Protein AF-A0A381LHY0-F1 (afdb_monomer)

Secondary structure (DSSP, 8-state):
--GGGSHHHHHHHHHHHHHHHT--GGGGHHHHHHHHHTT--HHHHHHHHHHHHHHHTSB-HHHHHHHHHHHHHHH-GGGHHHHHHHHHTTSS-BTTSGGGPBPPPTT-S-----B--HHHHHHHTT-B-S---SSS-SSGGGGGTTBPPHHHHHHHHHH-HHHHHHHHHHT-TT--------SS-TTTTT-HHHHHTSSS------PPPPHHHHHHHHHH-SS----------TT---HHHHHHHHHHHHHHHHHHT---

Structure (mmCIF, N/CA/C/O backbone):
data_AF-A0A381LHY0-F1
#
_entry.id   AF-A0A381LHY0-F1
#
loop_
_atom_site.group_PDB
_atom_site.id
_atom_site.type_symbol
_atom_site.label_atom_id
_atom_site.label_alt_id
_atom_site.label_comp_id
_atom_site.label_asym_id
_atom_site.label_entity_id
_atom_site.label_seq_id
_atom_site.pdbx_PDB_ins_code
_atom_site.Cartn_x
_atom_site.Cartn_y
_atom_site.Cartn_z
_atom_site.occupancy
_atom_site.B_iso_or_equiv
_atom_site.auth_seq_id
_atom_site.auth_comp_id
_atom_site.auth_asym_id
_atom_site.auth_atom_id
_atom_site.pdbx_PDB_model_num
ATOM 1 N N . MET A 1 1 ? -21.186 -8.188 -10.172 1.00 54.69 1 MET A N 1
ATOM 2 C CA . MET A 1 1 ? -21.471 -6.741 -10.307 1.00 54.69 1 MET A CA 1
ATOM 3 C C . MET A 1 1 ? -22.381 -6.160 -9.217 1.00 54.69 1 MET A C 1
ATOM 5 O O . MET A 1 1 ? -22.404 -4.950 -9.098 1.00 54.69 1 MET A O 1
ATOM 9 N N . LYS A 1 2 ? -23.073 -6.950 -8.371 1.00 78.06 2 LYS A N 1
ATOM 10 C CA . LYS A 1 2 ? -23.900 -6.388 -7.277 1.00 78.06 2 LYS A CA 1
ATOM 11 C C . LYS A 1 2 ? -23.090 -5.786 -6.114 1.00 78.06 2 LYS A C 1
ATOM 13 O O . LYS A 1 2 ? -23.544 -4.839 -5.495 1.00 78.06 2 LYS A O 1
ATOM 18 N N . HIS A 1 3 ? -21.892 -6.308 -5.836 1.00 81.75 3 HIS A N 1
ATOM 19 C CA . HIS A 1 3 ? -21.060 -5.842 -4.715 1.00 81.75 3 HIS A CA 1
ATOM 20 C C . HIS A 1 3 ? -20.452 -4.451 -4.922 1.00 81.75 3 HIS A C 1
ATOM 22 O O . HIS A 1 3 ? -20.324 -3.713 -3.962 1.00 81.75 3 HIS A O 1
ATOM 28 N N . THR A 1 4 ? -20.104 -4.075 -6.155 1.00 87.38 4 THR A N 1
ATOM 29 C CA . THR A 1 4 ? -19.470 -2.776 -6.455 1.00 87.38 4 THR A CA 1
ATOM 30 C C . THR A 1 4 ? -20.462 -1.611 -6.501 1.00 87.38 4 THR A C 1
ATOM 32 O O . THR A 1 4 ? -20.065 -0.484 -6.757 1.00 87.38 4 THR A O 1
ATOM 35 N N . GLN A 1 5 ? -21.752 -1.890 -6.301 1.00 88.12 5 GLN A N 1
ATOM 36 C CA . GLN A 1 5 ? -22.836 -0.904 -6.278 1.00 88.12 5 GLN A CA 1
ATOM 37 C C . GLN A 1 5 ? -23.386 -0.682 -4.862 1.00 88.12 5 GLN A C 1
ATOM 39 O O . GLN A 1 5 ? -24.326 0.089 -4.691 1.00 88.12 5 GLN A O 1
ATOM 44 N N . THR A 1 6 ? -22.867 -1.389 -3.852 1.00 91.25 6 THR A N 1
ATOM 45 C CA . THR A 1 6 ? -23.335 -1.210 -2.477 1.00 91.25 6 THR A CA 1
ATOM 46 C C . THR A 1 6 ? -22.751 0.066 -1.884 1.00 91.25 6 THR A C 1
ATOM 48 O O . THR A 1 6 ? -21.595 0.402 -2.130 1.00 91.25 6 THR A O 1
ATOM 51 N N . GLU A 1 7 ? -23.528 0.744 -1.039 1.00 89.19 7 GLU A N 1
ATOM 52 C CA . GLU A 1 7 ? -23.062 1.938 -0.322 1.00 89.19 7 GLU A CA 1
ATOM 53 C C . GLU A 1 7 ? -21.821 1.647 0.531 1.00 89.19 7 GLU A C 1
ATOM 55 O O . GLU A 1 7 ? -20.914 2.468 0.615 1.00 89.19 7 GLU A O 1
ATOM 60 N N . GLU A 1 8 ? -21.752 0.454 1.131 1.00 89.31 8 GLU A N 1
ATOM 61 C CA . GLU A 1 8 ? -20.589 0.004 1.899 1.00 89.31 8 GLU A CA 1
ATOM 62 C C . GLU A 1 8 ? -19.324 -0.050 1.031 1.00 89.31 8 GLU A C 1
ATOM 64 O O . GLU A 1 8 ? -18.275 0.447 1.437 1.00 89.31 8 GLU A O 1
ATOM 69 N N . PHE A 1 9 ? -19.419 -0.611 -0.180 1.00 92.75 9 PHE A N 1
ATOM 70 C CA . PHE A 1 9 ? -18.289 -0.671 -1.101 1.00 92.75 9 PHE A CA 1
ATOM 71 C C . PHE A 1 9 ? -17.851 0.728 -1.534 1.00 92.75 9 PHE A C 1
ATOM 73 O O . PHE A 1 9 ? -16.655 1.013 -1.518 1.00 92.75 9 PHE A O 1
ATOM 80 N N . THR A 1 10 ? -18.801 1.604 -1.870 1.00 92.94 10 THR A N 1
ATOM 81 C CA . THR A 1 10 ? -18.511 2.988 -2.261 1.00 92.94 10 THR A CA 1
ATOM 82 C C . THR A 1 10 ? -17.802 3.747 -1.141 1.00 92.94 10 THR A C 1
ATOM 84 O O . THR A 1 10 ? -16.774 4.362 -1.404 1.00 92.94 10 THR A O 1
ATOM 87 N N . LYS A 1 11 ? -18.264 3.627 0.112 1.00 93.12 11 LYS A N 1
ATOM 88 C CA . LYS A 1 11 ? -17.605 4.253 1.273 1.00 93.12 11 LYS A CA 1
ATOM 89 C C . LYS A 1 11 ? -16.196 3.717 1.508 1.00 93.12 11 LYS A C 1
ATOM 91 O O . LYS A 1 11 ? -15.270 4.486 1.743 1.00 93.12 11 LYS A O 1
ATOM 96 N N . ILE A 1 12 ? -16.005 2.398 1.429 1.00 94.38 12 ILE A N 1
ATOM 97 C CA . ILE A 1 12 ? -14.673 1.789 1.577 1.00 94.38 12 ILE A CA 1
ATOM 98 C C . ILE A 1 12 ? -13.727 2.296 0.481 1.00 94.38 12 ILE A C 1
ATOM 100 O O . ILE A 1 12 ? -12.569 2.602 0.770 1.00 94.38 12 ILE A O 1
ATOM 104 N N . LEU A 1 13 ? -14.203 2.373 -0.763 1.00 94.25 13 LEU A N 1
ATOM 105 C CA . LEU A 1 13 ? -13.410 2.836 -1.898 1.00 94.25 13 LEU A CA 1
ATOM 106 C C . LEU A 1 13 ? -13.037 4.317 -1.764 1.00 94.25 13 LEU A C 1
ATOM 108 O O . LEU A 1 13 ? -11.878 4.662 -1.976 1.00 94.25 13 LEU A O 1
ATOM 112 N N . GLU A 1 14 ? -13.982 5.161 -1.355 1.00 93.81 14 GLU A N 1
ATOM 113 C CA . GLU A 1 14 ? -13.762 6.588 -1.105 1.00 93.81 14 GLU A CA 1
ATOM 114 C C . GLU A 1 14 ? -12.651 6.808 -0.067 1.00 93.81 14 GLU A C 1
ATOM 116 O O . GLU A 1 14 ? -11.686 7.527 -0.330 1.00 93.81 14 GLU A O 1
ATOM 121 N N . ILE A 1 15 ? -12.709 6.102 1.071 1.00 94.44 15 ILE A N 1
ATOM 122 C CA . ILE A 1 15 ? -11.663 6.176 2.104 1.00 94.44 15 ILE A CA 1
ATOM 123 C C . ILE A 1 15 ? -10.305 5.741 1.533 1.00 94.44 15 ILE A C 1
ATOM 125 O O . ILE A 1 15 ? -9.289 6.399 1.765 1.00 94.44 15 ILE A O 1
ATOM 129 N N . GLN A 1 16 ? -10.262 4.640 0.773 1.00 94.56 16 GLN A N 1
ATOM 130 C CA . GLN A 1 16 ? -9.018 4.150 0.168 1.00 94.56 16 GLN A CA 1
ATOM 131 C C . GLN A 1 16 ? -8.409 5.171 -0.798 1.00 94.56 16 GLN A C 1
ATOM 133 O O . GLN A 1 16 ? -7.198 5.393 -0.752 1.00 94.56 16 GLN A O 1
ATOM 138 N N . GLN A 1 17 ? -9.231 5.801 -1.638 1.00 92.75 17 GLN A N 1
ATOM 139 C CA . GLN A 1 17 ? -8.797 6.817 -2.596 1.00 92.75 17 GLN A CA 1
ATOM 140 C C . GLN A 1 17 ? -8.296 8.079 -1.887 1.00 92.75 17 GLN A C 1
ATOM 142 O O . GLN A 1 17 ? -7.201 8.546 -2.199 1.00 92.75 17 GLN A O 1
ATOM 147 N N . ASN A 1 18 ? -9.017 8.570 -0.875 1.00 93.56 18 ASN A N 1
ATOM 148 C CA . ASN A 1 18 ? -8.614 9.737 -0.084 1.00 93.56 18 ASN A CA 1
ATOM 149 C C . ASN A 1 18 ? -7.266 9.511 0.620 1.00 93.56 18 ASN A C 1
ATOM 151 O O . ASN A 1 18 ? -6.362 10.352 0.553 1.00 93.56 18 ASN A O 1
ATOM 155 N N . LEU A 1 19 ? -7.085 8.343 1.247 1.00 92.94 19 LEU A N 1
ATOM 156 C CA . LEU A 1 19 ? -5.816 7.973 1.878 1.00 92.94 19 LEU A CA 1
ATOM 157 C C . LEU A 1 19 ? -4.688 7.857 0.841 1.00 92.94 19 LEU A C 1
ATOM 159 O O . LEU A 1 19 ? -3.598 8.399 1.047 1.00 92.94 19 LEU A O 1
ATOM 163 N N . ALA A 1 20 ? -4.943 7.198 -0.295 1.00 90.75 20 ALA A N 1
ATOM 164 C CA . ALA A 1 20 ? -3.968 7.042 -1.375 1.00 90.75 20 ALA A CA 1
ATOM 165 C C . ALA A 1 20 ? -3.525 8.396 -1.957 1.00 90.75 20 ALA A C 1
ATOM 167 O O . ALA A 1 20 ? -2.318 8.629 -2.110 1.00 90.75 20 ALA A O 1
ATOM 168 N N . ALA A 1 21 ? -4.471 9.309 -2.195 1.00 89.12 21 ALA A N 1
ATOM 169 C CA . ALA A 1 21 ? -4.239 10.675 -2.667 1.00 89.12 21 ALA A CA 1
ATOM 170 C C . ALA A 1 21 ? -3.433 11.524 -1.667 1.00 89.12 21 ALA A C 1
ATOM 172 O O . ALA A 1 21 ? -2.703 12.436 -2.058 1.00 89.12 21 ALA A O 1
ATOM 173 N N . GLY A 1 22 ? -3.469 11.165 -0.381 1.00 86.62 22 GLY A N 1
ATOM 174 C CA . GLY A 1 22 ? -2.733 11.846 0.680 1.00 86.62 22 GLY A CA 1
ATOM 175 C C . GLY A 1 22 ? -3.523 12.941 1.383 1.00 86.62 22 GLY A C 1
ATOM 176 O O . GLY A 1 22 ? -2.907 13.859 1.924 1.00 86.62 22 GLY A O 1
ATOM 177 N N . CYS A 1 23 ? -4.855 12.846 1.379 1.00 89.38 23 CYS A N 1
ATOM 178 C CA . CYS A 1 23 ? -5.717 13.645 2.244 1.00 89.38 23 CYS A CA 1
ATOM 179 C C . CYS A 1 23 ? -5.388 13.389 3.727 1.00 89.38 23 CYS A C 1
ATOM 181 O O . CYS A 1 23 ? -4.813 12.354 4.075 1.00 89.38 23 CYS A O 1
ATOM 183 N N . ASP A 1 24 ? -5.745 14.330 4.611 1.00 89.31 24 ASP A N 1
ATOM 184 C CA . ASP A 1 24 ? -5.490 14.160 6.046 1.00 89.31 24 ASP A CA 1
ATOM 185 C C . ASP A 1 24 ? -6.277 12.956 6.595 1.00 89.31 24 ASP A C 1
ATOM 187 O O . ASP A 1 24 ? -7.509 12.950 6.492 1.00 89.31 24 ASP A O 1
ATOM 191 N N . PRO A 1 25 ? -5.614 11.960 7.212 1.00 89.62 25 PRO A N 1
ATOM 192 C CA . PRO A 1 25 ? -6.285 10.759 7.698 1.00 89.62 25 PRO A CA 1
ATOM 193 C C . PRO A 1 25 ? -7.383 11.023 8.723 1.00 89.62 25 PRO A C 1
ATOM 195 O O . PRO A 1 25 ? -8.383 10.312 8.732 1.00 89.62 25 PRO A O 1
ATOM 198 N N . SER A 1 26 ? -7.241 12.080 9.534 1.00 91.12 26 SER A N 1
ATOM 199 C CA . SER A 1 26 ? -8.221 12.417 10.574 1.00 91.12 26 SER A CA 1
ATOM 200 C C . SER A 1 26 ? -9.611 12.702 9.992 1.00 91.12 26 SER A C 1
ATOM 202 O O . SER A 1 26 ? -10.615 12.474 10.655 1.00 91.12 26 SER A O 1
ATOM 204 N N . THR A 1 27 ? -9.686 13.158 8.735 1.00 92.25 27 THR A N 1
ATOM 205 C CA . THR A 1 27 ? -10.964 13.404 8.041 1.00 92.25 27 THR A CA 1
ATOM 206 C C . THR A 1 27 ? -11.728 12.123 7.714 1.00 92.25 27 THR A C 1
ATOM 208 O O . THR A 1 27 ? -12.935 12.166 7.512 1.00 92.25 27 THR A O 1
ATOM 211 N N . GLN A 1 28 ? -11.040 10.980 7.661 1.00 92.12 28 GLN A N 1
ATOM 212 C CA . GLN A 1 28 ? -11.632 9.693 7.297 1.00 92.12 28 GLN A CA 1
ATOM 213 C C . GLN A 1 28 ? -12.069 8.885 8.527 1.00 92.12 28 GLN A C 1
ATOM 215 O O . GLN A 1 28 ? -12.760 7.877 8.381 1.00 92.12 28 GLN A O 1
ATOM 220 N N . HIS A 1 29 ? -11.689 9.311 9.739 1.00 93.94 29 HIS A N 1
ATOM 221 C CA . HIS A 1 29 ? -11.949 8.571 10.978 1.00 93.94 29 HIS A CA 1
ATOM 222 C C . HIS A 1 29 ? -13.444 8.389 11.245 1.00 93.94 29 HIS A C 1
ATOM 224 O O . HIS A 1 29 ? -13.865 7.261 11.477 1.00 93.94 29 HIS A O 1
ATOM 230 N N . GLU A 1 30 ? -14.256 9.435 11.072 1.00 94.50 30 GLU A N 1
ATOM 231 C CA . GLU A 1 30 ? -15.720 9.355 11.226 1.00 94.50 30 GLU A CA 1
ATOM 232 C C . GLU A 1 30 ? -16.344 8.312 10.280 1.00 94.50 30 GLU A C 1
ATOM 234 O O . GLU A 1 30 ? -17.200 7.520 10.674 1.00 94.50 30 GLU A O 1
ATOM 239 N N . SER A 1 31 ? -15.853 8.232 9.039 1.00 93.88 31 SER A N 1
ATOM 240 C CA . SER A 1 31 ? -16.330 7.237 8.069 1.00 93.88 31 SER A CA 1
ATOM 241 C C . SER A 1 31 ? -15.922 5.809 8.455 1.00 93.88 31 SER A C 1
ATOM 243 O O . SER A 1 31 ? -16.695 4.868 8.267 1.00 93.88 31 SER A O 1
ATOM 245 N N . ILE A 1 32 ? -14.730 5.623 9.033 1.00 94.50 32 ILE A N 1
ATOM 246 C CA . ILE A 1 32 ? -14.274 4.321 9.549 1.00 94.50 32 ILE A CA 1
ATOM 247 C C . ILE A 1 32 ? -15.101 3.905 10.777 1.00 94.50 32 ILE A C 1
ATOM 249 O O . ILE A 1 32 ? -15.481 2.738 10.894 1.00 94.50 32 ILE A O 1
ATOM 253 N N . GLU A 1 33 ? -15.425 4.840 11.669 1.00 94.81 33 GLU A N 1
ATOM 254 C CA . GLU A 1 33 ? -16.293 4.604 12.828 1.00 94.81 33 GLU A CA 1
ATOM 255 C C . GLU A 1 33 ? -17.706 4.186 12.419 1.00 94.81 33 GLU A C 1
ATOM 257 O O . GLU A 1 33 ? -18.275 3.248 12.991 1.00 94.81 33 GLU A O 1
ATOM 262 N N . GLU A 1 34 ? -18.259 4.824 11.386 1.00 95.00 34 GLU A N 1
ATOM 263 C CA . GLU A 1 34 ? -19.553 4.448 10.826 1.00 95.00 34 GLU A CA 1
ATOM 264 C C . GLU A 1 34 ? -19.529 3.012 10.279 1.00 95.00 34 GLU A C 1
ATOM 266 O O . GLU A 1 34 ? -20.456 2.238 10.530 1.00 95.00 34 GLU A O 1
ATOM 271 N N . LEU A 1 35 ? -18.454 2.615 9.584 1.00 94.12 35 LEU A N 1
ATOM 272 C CA . LEU A 1 35 ? -18.283 1.245 9.085 1.00 94.12 35 LEU A CA 1
ATOM 273 C C . LEU A 1 35 ? -18.211 0.222 10.227 1.00 94.12 35 LEU A C 1
ATOM 275 O O . LEU A 1 35 ? -18.807 -0.852 10.128 1.00 94.12 35 LEU A O 1
ATOM 279 N N . ILE A 1 36 ? -17.526 0.555 11.325 1.00 94.75 36 ILE A N 1
ATOM 280 C CA . ILE A 1 36 ? -17.481 -0.300 12.518 1.00 94.75 36 ILE A CA 1
ATOM 281 C C . ILE A 1 36 ? -18.872 -0.423 13.144 1.00 94.75 36 ILE A C 1
ATOM 283 O O . ILE A 1 36 ? -19.311 -1.529 13.457 1.00 94.75 36 ILE A O 1
ATOM 287 N N . SER A 1 37 ? -19.588 0.693 13.265 1.00 93.44 37 SER A N 1
ATOM 288 C CA . SER A 1 37 ? -20.936 0.746 13.843 1.00 93.44 37 SER A CA 1
ATOM 289 C C . SER A 1 37 ? -21.961 -0.030 13.011 1.00 93.44 37 SER A C 1
ATOM 291 O O . SER A 1 37 ? -22.874 -0.645 13.558 1.00 93.44 37 SER A O 1
ATOM 293 N N . LYS A 1 38 ? -21.788 -0.055 11.684 1.00 93.38 38 LYS A N 1
ATOM 294 C CA . LYS A 1 38 ? -22.592 -0.850 10.744 1.00 93.38 38 LYS A CA 1
ATOM 295 C C . LYS A 1 38 ? -22.210 -2.332 10.695 1.00 93.38 38 LYS A C 1
ATOM 297 O O . LYS A 1 38 ? -22.821 -3.076 9.932 1.00 93.38 38 LYS A O 1
ATOM 302 N N . ASN A 1 39 ? -21.241 -2.769 11.504 1.00 92.31 39 ASN A N 1
ATOM 303 C CA . ASN A 1 39 ? -20.733 -4.140 11.525 1.00 92.31 39 ASN A CA 1
ATOM 304 C C . ASN A 1 39 ? -20.236 -4.610 10.140 1.00 92.31 39 ASN A C 1
ATOM 306 O O . ASN A 1 39 ? -20.516 -5.733 9.711 1.00 92.31 39 ASN A O 1
ATOM 310 N N . ALA A 1 40 ? -19.515 -3.736 9.425 1.00 93.81 40 ALA A N 1
ATOM 311 C CA . ALA A 1 40 ? -18.831 -4.099 8.185 1.00 93.81 40 ALA A CA 1
ATOM 312 C C . ALA A 1 40 ? -17.831 -5.252 8.429 1.00 93.81 40 ALA A C 1
ATOM 314 O O . ALA A 1 40 ? -17.351 -5.437 9.546 1.00 93.81 40 ALA A O 1
ATOM 315 N N . PRO A 1 41 ? -17.443 -6.050 7.422 1.00 94.69 41 PRO A N 1
ATOM 316 C CA . PRO A 1 41 ? -16.499 -7.140 7.630 1.00 94.69 41 PRO A CA 1
ATOM 317 C C . PRO A 1 41 ? -15.183 -6.640 8.240 1.00 94.69 41 PRO A C 1
ATOM 319 O O . PRO A 1 41 ? -14.498 -5.796 7.656 1.00 94.69 41 PRO A O 1
ATOM 322 N N . LEU A 1 42 ? -14.782 -7.220 9.378 1.00 94.00 42 LEU A N 1
ATOM 323 C CA . LEU A 1 42 ? -13.580 -6.826 10.127 1.00 94.00 42 LEU A CA 1
ATOM 324 C C . LEU A 1 42 ? -12.327 -6.737 9.243 1.00 94.00 42 LEU A C 1
ATOM 326 O O . LEU A 1 42 ? -11.498 -5.847 9.414 1.00 94.00 42 LEU A O 1
ATOM 330 N N . SER A 1 43 ? -12.189 -7.633 8.263 1.00 95.44 43 SER A N 1
ATOM 331 C CA . SER A 1 43 ? -11.070 -7.615 7.319 1.00 95.44 43 SER A CA 1
ATOM 332 C C . SER A 1 43 ? -10.972 -6.311 6.524 1.00 95.44 43 SER A C 1
ATOM 334 O O . SER A 1 43 ? -9.865 -5.885 6.213 1.00 95.44 43 SER A O 1
ATOM 336 N N . GLN A 1 44 ? -12.098 -5.679 6.178 1.00 94.50 44 GLN A N 1
ATOM 337 C CA . GLN A 1 44 ? -12.103 -4.402 5.461 1.00 94.50 44 GLN A CA 1
ATOM 338 C C . GLN A 1 44 ? -11.670 -3.265 6.383 1.00 94.50 44 GLN A C 1
ATOM 340 O O . GLN A 1 44 ? -10.760 -2.520 6.033 1.00 94.50 44 GLN A O 1
ATOM 345 N N . VAL A 1 45 ? -12.230 -3.202 7.594 1.00 95.50 45 VAL A N 1
ATOM 346 C CA . VAL A 1 45 ? -11.854 -2.202 8.606 1.00 95.50 45 VAL A CA 1
ATOM 347 C C . VAL A 1 45 ? -10.361 -2.291 8.937 1.00 95.50 45 VAL A C 1
ATOM 349 O O . VAL A 1 45 ? -9.650 -1.290 8.884 1.00 95.50 45 VAL A O 1
ATOM 352 N N . LEU A 1 46 ? -9.846 -3.498 9.199 1.00 96.25 46 LEU A N 1
ATOM 353 C CA . LEU A 1 46 ? -8.423 -3.701 9.487 1.00 96.25 46 LEU A CA 1
ATOM 354 C C . LEU A 1 46 ? -7.533 -3.297 8.308 1.00 96.25 46 LEU A C 1
ATOM 356 O O . LEU A 1 46 ? -6.464 -2.731 8.527 1.00 96.25 46 LEU A O 1
ATOM 360 N N . ARG A 1 47 ? -7.960 -3.552 7.065 1.00 96.31 47 ARG A N 1
ATOM 361 C CA . ARG A 1 47 ? -7.223 -3.117 5.869 1.00 96.31 47 ARG A CA 1
ATOM 362 C C . ARG A 1 47 ? -7.176 -1.596 5.748 1.00 96.31 47 ARG A C 1
ATOM 364 O O . ARG A 1 47 ? -6.114 -1.092 5.403 1.00 96.31 47 ARG A O 1
ATOM 371 N N . LEU A 1 48 ? -8.264 -0.884 6.054 1.00 95.81 48 LEU A N 1
ATOM 372 C CA . LEU A 1 48 ? -8.291 0.585 6.056 1.00 95.81 48 LEU A CA 1
ATOM 373 C C . LEU A 1 48 ? -7.331 1.161 7.105 1.00 95.81 48 LEU A C 1
ATOM 375 O O . LEU A 1 48 ? -6.495 1.995 6.771 1.00 95.81 48 LEU A O 1
ATOM 379 N N . LEU A 1 49 ? -7.365 0.641 8.334 1.00 95.38 49 LEU A N 1
ATOM 380 C CA . LEU A 1 49 ? -6.457 1.079 9.401 1.00 95.38 49 LEU A CA 1
ATOM 381 C C . LEU A 1 49 ? -4.987 0.759 9.089 1.00 95.38 49 LEU A C 1
ATOM 383 O O . LEU A 1 49 ? -4.094 1.567 9.340 1.00 95.38 49 LEU A O 1
ATOM 387 N N . CYS A 1 50 ? -4.710 -0.415 8.513 1.00 95.94 50 CYS A N 1
ATOM 388 C CA . CYS A 1 50 ? -3.356 -0.757 8.075 1.00 95.94 50 CYS A CA 1
ATOM 389 C C . CYS A 1 50 ? -2.894 0.137 6.918 1.00 95.94 50 CYS A C 1
ATOM 391 O O . CYS A 1 50 ? -1.731 0.535 6.895 1.00 95.94 50 CYS A O 1
ATOM 393 N N . LEU A 1 51 ? -3.787 0.469 5.979 1.00 94.94 51 LEU A N 1
ATOM 394 C CA . LEU A 1 51 ? -3.496 1.380 4.875 1.00 94.94 51 LEU A CA 1
ATOM 395 C C . LEU A 1 51 ? -3.134 2.772 5.403 1.00 94.94 51 LEU A C 1
ATOM 397 O O . LEU A 1 51 ? -2.081 3.289 5.038 1.00 94.94 51 LEU A O 1
ATOM 401 N N . GLU A 1 52 ? -3.946 3.329 6.306 1.00 94.50 52 GLU A N 1
ATOM 402 C CA . GLU A 1 52 ? -3.671 4.603 6.980 1.00 94.50 52 GLU A CA 1
ATOM 403 C C . GLU A 1 52 ? -2.310 4.578 7.693 1.00 94.50 52 GLU A C 1
ATOM 405 O O . GLU A 1 52 ? -1.449 5.430 7.466 1.00 94.50 52 GLU A O 1
ATOM 410 N N . SER A 1 53 ? -2.077 3.559 8.520 1.00 94.06 53 SER A N 1
ATOM 411 C CA . SER A 1 53 ? -0.825 3.396 9.261 1.00 94.06 53 SER A CA 1
ATOM 412 C C . SER A 1 53 ? 0.391 3.315 8.325 1.00 94.06 53 SER A C 1
ATOM 414 O O . SER A 1 53 ? 1.398 3.992 8.547 1.00 94.06 53 SER A O 1
ATOM 416 N N . CYS A 1 54 ? 0.305 2.547 7.238 1.00 91.94 54 CYS A N 1
ATOM 417 C CA . CYS A 1 54 ? 1.398 2.392 6.279 1.00 91.94 54 CYS A CA 1
ATOM 418 C C . CYS A 1 54 ? 1.653 3.645 5.429 1.00 91.94 54 CYS A C 1
ATOM 420 O O . CYS A 1 54 ? 2.811 3.924 5.120 1.00 91.94 54 CYS A O 1
ATOM 422 N N . ILE A 1 55 ? 0.614 4.400 5.057 1.00 90.94 55 ILE A N 1
ATOM 423 C CA . ILE A 1 55 ? 0.747 5.566 4.170 1.00 90.94 55 ILE A CA 1
ATOM 424 C C . ILE A 1 55 ? 1.088 6.861 4.909 1.00 90.94 55 ILE A C 1
ATOM 426 O O . ILE A 1 55 ? 1.709 7.747 4.322 1.00 90.94 55 ILE A O 1
ATOM 430 N N . SER A 1 56 ? 0.740 6.955 6.197 1.00 88.62 56 SER A N 1
ATOM 431 C CA . SER A 1 56 ? 0.956 8.148 7.027 1.00 88.62 56 SER A CA 1
ATOM 432 C C . SER A 1 56 ? 2.033 7.990 8.104 1.00 88.62 56 SER A C 1
ATOM 434 O O . SER A 1 56 ? 2.304 8.944 8.831 1.00 88.62 56 SER A O 1
ATOM 436 N N . GLY A 1 57 ? 2.666 6.818 8.216 1.00 88.19 57 GLY A N 1
ATOM 437 C CA . GLY A 1 57 ? 3.743 6.585 9.186 1.00 88.19 57 GLY A CA 1
ATOM 438 C C . GLY A 1 57 ? 3.205 6.400 10.603 1.00 88.19 57 GLY A C 1
ATOM 439 O O . GLY A 1 57 ? 3.738 6.945 11.569 1.00 88.19 57 GLY A O 1
ATOM 440 N N . GLY A 1 58 ? 2.112 5.651 10.715 1.00 89.69 58 GLY A N 1
ATOM 441 C CA . GLY A 1 58 ? 1.404 5.373 11.953 1.00 89.69 58 GLY A CA 1
ATOM 442 C C . GLY A 1 58 ? 0.233 6.317 12.232 1.00 89.69 58 GLY A C 1
ATOM 443 O O . GLY A 1 58 ? 0.182 7.480 11.806 1.00 89.69 58 GLY A O 1
ATOM 444 N N . ILE A 1 59 ? -0.706 5.787 13.008 1.00 93.25 59 ILE A N 1
ATOM 445 C CA . ILE A 1 59 ? -1.914 6.480 13.471 1.00 93.25 59 ILE A CA 1
ATOM 446 C C . ILE A 1 59 ? -1.586 7.213 14.776 1.00 93.25 59 ILE A C 1
ATOM 448 O O . ILE A 1 59 ? -0.739 6.756 15.549 1.00 93.25 59 ILE A O 1
ATOM 452 N N . LYS A 1 60 ? -2.204 8.369 15.043 1.00 93.19 60 LYS A N 1
ATOM 453 C CA . LYS A 1 60 ? -1.993 9.071 16.322 1.00 93.19 60 LYS A CA 1
ATOM 454 C C . LYS A 1 60 ? -2.398 8.149 17.479 1.00 93.19 60 LYS A C 1
ATOM 456 O O . LYS A 1 60 ? -3.385 7.428 17.380 1.00 93.19 60 LYS A O 1
ATOM 461 N N . SER A 1 61 ? -1.650 8.180 18.585 1.00 92.31 61 SER A N 1
ATOM 462 C CA . SER A 1 61 ? -1.851 7.233 19.693 1.00 92.31 61 SER A CA 1
ATOM 463 C C . SER A 1 61 ? -3.270 7.266 20.259 1.00 92.31 61 SER A C 1
ATOM 465 O O . SER A 1 61 ? -3.799 6.222 20.613 1.00 92.31 61 SER A O 1
ATOM 467 N N . ARG A 1 62 ? -3.884 8.454 20.330 1.00 94.56 62 ARG A N 1
ATOM 468 C CA . ARG A 1 62 ? -5.262 8.619 20.800 1.00 94.56 62 ARG A CA 1
ATOM 469 C C . ARG A 1 62 ? -6.245 7.875 19.895 1.00 94.56 62 ARG A C 1
ATOM 471 O O . ARG A 1 62 ? -6.914 6.960 20.361 1.00 94.56 62 ARG A O 1
ATOM 478 N N . ASP A 1 63 ? -6.250 8.229 18.615 1.00 94.31 63 ASP A N 1
ATOM 479 C CA . ASP A 1 63 ? -7.160 7.674 17.612 1.00 94.31 63 ASP A CA 1
ATOM 480 C C . ASP A 1 63 ? -6.969 6.150 17.492 1.00 94.31 63 ASP A C 1
ATOM 482 O O . ASP A 1 63 ? -7.929 5.387 17.435 1.00 94.31 63 ASP A O 1
ATOM 486 N N . LEU A 1 64 ? -5.721 5.665 17.554 1.00 93.88 64 LEU A N 1
ATOM 487 C CA . LEU A 1 64 ? -5.429 4.231 17.507 1.00 93.88 64 LEU A CA 1
ATOM 488 C C . LEU A 1 64 ? -6.044 3.462 18.687 1.00 93.88 64 LEU A C 1
ATOM 490 O O . LEU A 1 64 ? -6.588 2.376 18.484 1.00 93.88 64 LEU A O 1
ATOM 494 N N . GLU A 1 65 ? -5.945 3.981 19.913 1.00 95.12 65 GLU A N 1
ATOM 495 C CA . GLU A 1 65 ? -6.549 3.334 21.085 1.00 95.12 65 GLU A CA 1
ATOM 496 C C . GLU A 1 65 ? -8.085 3.384 21.030 1.00 95.12 65 GLU A C 1
ATOM 498 O O . GLU A 1 65 ? -8.743 2.405 21.396 1.00 95.12 65 GLU A O 1
ATOM 503 N N . GLU A 1 66 ? -8.660 4.465 20.493 1.00 95.88 66 GLU A N 1
ATOM 504 C CA . GLU A 1 66 ? -10.098 4.573 20.219 1.00 95.88 66 GLU A CA 1
ATOM 505 C C . GLU A 1 66 ? -10.544 3.501 19.199 1.00 95.88 66 GLU A C 1
ATOM 507 O O . GLU A 1 66 ? -11.460 2.723 19.490 1.00 95.88 66 GLU A O 1
ATOM 512 N N . PHE A 1 67 ? -9.837 3.337 18.073 1.00 95.44 67 PHE A N 1
ATOM 513 C CA . PHE A 1 67 ? -10.124 2.283 17.088 1.00 95.44 67 PHE A CA 1
ATOM 514 C C . PHE A 1 67 ? -9.985 0.870 17.653 1.00 95.44 67 PHE A C 1
ATOM 516 O O . PHE A 1 67 ? -10.855 0.026 17.423 1.00 95.44 67 PHE A O 1
ATOM 523 N N . LYS A 1 68 ? -8.920 0.589 18.416 1.00 95.25 68 LYS A N 1
ATOM 524 C CA . LYS A 1 68 ? -8.744 -0.716 19.073 1.00 95.25 68 LYS A CA 1
ATOM 525 C C . LYS A 1 68 ? -9.922 -1.019 19.991 1.00 95.25 68 LYS A C 1
ATOM 527 O O . LYS A 1 68 ? -10.473 -2.118 19.932 1.00 95.25 68 LYS A O 1
ATOM 532 N N . LYS A 1 69 ? -10.337 -0.046 20.805 1.00 96.06 69 LYS A N 1
ATOM 533 C CA . LYS A 1 69 ? -11.486 -0.185 21.702 1.00 96.06 69 LYS A CA 1
ATOM 534 C C . LYS A 1 69 ? -12.765 -0.486 20.916 1.00 96.06 69 LYS A C 1
ATOM 536 O O . LYS A 1 69 ? -1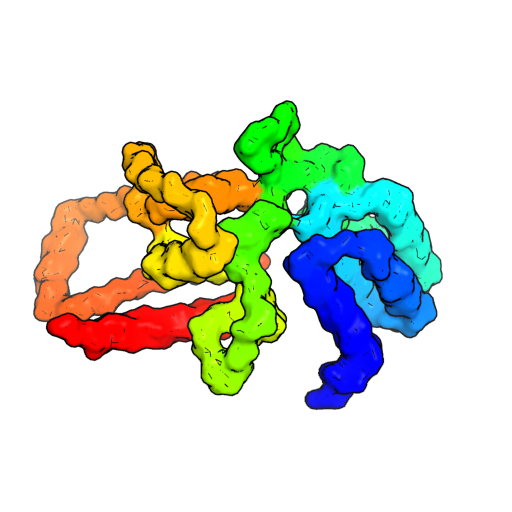3.453 -1.451 21.245 1.00 96.06 69 LYS A O 1
ATOM 541 N N . MET A 1 70 ? -13.057 0.275 19.861 1.00 95.50 70 MET A N 1
ATOM 542 C CA . MET A 1 70 ? -14.240 0.055 19.019 1.00 95.50 70 MET A CA 1
ATOM 543 C C . MET A 1 70 ? -14.244 -1.330 18.365 1.00 95.50 70 MET A C 1
ATOM 545 O O . MET A 1 70 ? -15.258 -2.024 18.410 1.00 95.50 70 MET A O 1
ATOM 549 N N . ILE A 1 71 ? -13.103 -1.782 17.836 1.00 95.62 71 ILE A N 1
ATOM 550 C CA . ILE A 1 71 ? -12.980 -3.109 17.218 1.00 95.62 71 ILE A CA 1
ATOM 551 C C . ILE A 1 71 ? -13.242 -4.226 18.234 1.00 95.62 71 ILE A C 1
ATOM 553 O O . ILE A 1 71 ? -13.974 -5.168 17.934 1.00 95.62 71 ILE A O 1
ATOM 557 N N . LEU A 1 72 ? -12.668 -4.130 19.436 1.00 95.88 72 LEU A N 1
ATOM 558 C CA . LEU A 1 72 ? -12.850 -5.152 20.470 1.00 95.88 72 LEU A CA 1
ATOM 559 C C . LEU A 1 72 ? -14.302 -5.219 20.959 1.00 95.88 72 LEU A C 1
ATOM 561 O O . LEU A 1 72 ? -14.805 -6.315 21.202 1.00 95.88 72 LEU A O 1
ATOM 565 N N . HIS A 1 73 ? -14.983 -4.074 21.065 1.00 95.19 73 HIS A N 1
ATOM 566 C CA . HIS A 1 73 ? -16.394 -4.032 21.449 1.00 95.19 73 HIS A CA 1
ATOM 567 C C . HIS A 1 73 ? -17.334 -4.537 20.346 1.00 95.19 73 HIS A C 1
ATOM 569 O O . HIS A 1 73 ? -18.288 -5.240 20.665 1.00 95.19 73 HIS A O 1
ATOM 575 N N . ALA A 1 74 ? -17.077 -4.208 19.076 1.00 95.00 74 ALA A N 1
ATOM 576 C CA . ALA A 1 74 ? -17.956 -4.573 17.963 1.00 95.00 74 ALA A CA 1
ATOM 577 C C . ALA A 1 74 ? -17.757 -6.022 17.479 1.00 95.00 74 ALA A C 1
ATOM 579 O O . ALA A 1 74 ? -18.730 -6.735 17.251 1.00 95.00 74 ALA A O 1
ATOM 580 N N . TYR A 1 75 ? -16.505 -6.476 17.353 1.00 95.44 75 TYR A N 1
ATOM 581 C CA . TYR A 1 75 ? -16.164 -7.777 16.750 1.00 95.44 75 TYR A CA 1
ATOM 582 C C . TYR A 1 75 ? -15.714 -8.830 17.773 1.00 95.44 75 TYR A C 1
ATOM 584 O O . TYR A 1 75 ? -15.583 -10.008 17.440 1.00 95.44 75 TYR A O 1
ATOM 592 N N . GLY A 1 76 ? -15.477 -8.422 19.022 1.00 95.62 76 GLY A N 1
ATOM 593 C CA . GLY A 1 76 ? -15.123 -9.299 20.133 1.00 95.62 76 GLY A CA 1
ATOM 594 C C . GLY A 1 76 ? -13.647 -9.251 20.542 1.00 95.62 76 GLY A C 1
ATOM 595 O O . GLY A 1 76 ? -12.734 -8.991 19.754 1.00 95.62 76 GLY A O 1
ATOM 596 N N . TYR A 1 77 ? -13.399 -9.577 21.813 1.00 96.00 77 TYR A N 1
ATOM 597 C CA . TYR A 1 77 ? -12.085 -9.441 22.456 1.00 96.00 77 TYR A CA 1
ATOM 598 C C . TYR A 1 77 ? -11.009 -10.410 21.952 1.00 96.00 77 TYR A C 1
ATOM 600 O O . TYR A 1 77 ? -9.820 -10.161 22.142 1.00 96.00 77 TYR A O 1
ATOM 608 N N . GLN A 1 78 ? -11.394 -11.479 21.252 1.00 95.62 78 GLN A N 1
ATOM 609 C CA . GLN A 1 78 ? -10.462 -12.405 20.595 1.00 95.62 78 GLN A CA 1
ATOM 610 C C . GLN A 1 78 ? -9.513 -11.696 19.612 1.00 95.62 78 GLN A C 1
ATOM 612 O O . GLN A 1 78 ? -8.372 -12.120 19.416 1.00 95.62 78 GLN A O 1
ATOM 617 N N . HIS A 1 79 ? -9.948 -10.568 19.043 1.00 95.69 79 HIS A N 1
ATOM 618 C CA . HIS A 1 79 ? -9.172 -9.793 18.080 1.00 95.69 79 HIS A CA 1
ATOM 619 C C . HIS A 1 79 ? -8.019 -8.997 18.699 1.00 95.69 79 HIS A C 1
ATOM 621 O O . HIS A 1 79 ? -7.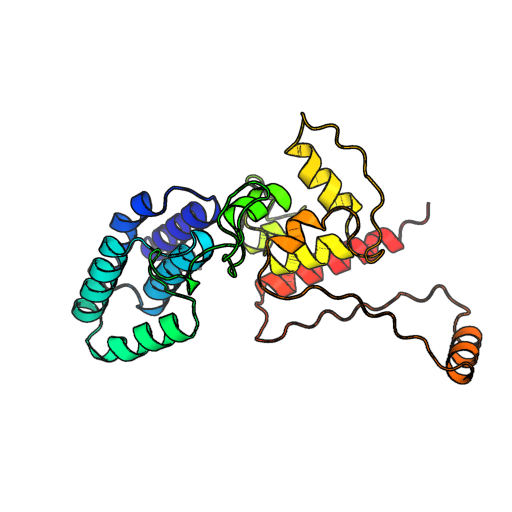226 -8.418 17.960 1.00 95.69 79 HIS A O 1
ATOM 627 N N . ILE A 1 80 ? -7.827 -9.052 20.022 1.00 95.38 80 ILE A N 1
ATOM 628 C CA . ILE A 1 80 ? -6.592 -8.572 20.658 1.00 95.38 80 ILE A CA 1
ATOM 629 C C . ILE A 1 80 ? -5.354 -9.286 20.093 1.00 95.38 80 ILE A C 1
ATOM 631 O O . ILE A 1 80 ? -4.315 -8.664 19.868 1.00 95.38 80 ILE A O 1
ATOM 635 N N . LEU A 1 81 ? -5.486 -10.579 19.774 1.00 95.75 81 LEU A N 1
ATOM 636 C CA . LEU A 1 81 ? -4.428 -11.369 19.145 1.00 95.75 81 LEU A CA 1
ATOM 637 C C . LEU A 1 81 ? -4.184 -10.917 17.703 1.00 95.75 81 LEU A C 1
ATOM 639 O O . LEU A 1 81 ? -3.036 -10.817 17.275 1.00 95.75 81 LEU A O 1
ATOM 643 N N . THR A 1 82 ? -5.254 -10.597 16.970 1.00 95.69 82 THR A N 1
ATOM 644 C CA . THR A 1 82 ? -5.174 -10.061 15.605 1.00 95.69 82 THR A CA 1
ATOM 645 C C . THR A 1 82 ? -4.448 -8.716 15.587 1.00 95.69 82 THR A C 1
ATOM 647 O O . THR A 1 82 ? -3.530 -8.531 14.794 1.00 95.69 82 THR A O 1
ATOM 650 N N . LEU A 1 83 ? -4.799 -7.805 16.498 1.00 95.00 83 LEU A N 1
ATOM 651 C CA . LEU A 1 83 ? -4.150 -6.498 16.630 1.00 95.00 83 LEU A CA 1
ATOM 652 C C . LEU A 1 83 ? -2.665 -6.641 16.995 1.00 95.00 83 LEU A C 1
ATOM 654 O O . LEU A 1 83 ? -1.822 -6.005 16.368 1.00 95.00 83 LEU A O 1
ATOM 658 N N . SER A 1 84 ? -2.327 -7.541 17.926 1.00 95.06 84 SER A N 1
ATOM 659 C CA . SER A 1 84 ? -0.928 -7.834 18.267 1.00 95.06 84 SER A CA 1
ATOM 660 C C . SER A 1 84 ? -0.146 -8.420 17.084 1.00 95.06 84 SER A C 1
ATOM 662 O O . SER A 1 84 ? 1.016 -8.075 16.872 1.00 95.06 84 SER A O 1
ATOM 664 N N . ALA A 1 85 ? -0.767 -9.287 16.278 1.00 96.38 85 ALA A N 1
ATOM 665 C CA . ALA A 1 85 ? -0.140 -9.833 15.076 1.00 96.38 85 ALA A CA 1
ATOM 666 C C . ALA A 1 85 ? 0.123 -8.747 14.016 1.00 96.38 85 ALA A C 1
ATOM 668 O O . ALA A 1 85 ? 1.199 -8.736 13.418 1.00 96.38 85 ALA A O 1
ATOM 669 N N . LEU A 1 86 ? -0.810 -7.808 13.820 1.00 95.25 86 LEU A N 1
ATOM 670 C CA . LEU A 1 86 ? -0.646 -6.674 12.900 1.00 95.25 86 LEU A CA 1
ATOM 671 C C . LEU A 1 86 ? 0.442 -5.696 13.357 1.00 95.25 86 LEU A C 1
ATOM 673 O O . LEU A 1 86 ? 1.196 -5.182 12.527 1.00 95.25 86 LEU A O 1
ATOM 677 N N . GLU A 1 87 ? 0.556 -5.472 14.665 1.00 92.94 87 GLU A N 1
ATOM 678 C CA . GLU A 1 87 ? 1.623 -4.664 15.256 1.00 92.94 87 GLU A CA 1
ATOM 679 C C . GLU A 1 87 ? 2.994 -5.330 15.063 1.00 92.94 87 GLU A C 1
ATOM 681 O O . GLU A 1 87 ? 3.938 -4.689 14.595 1.00 92.94 87 GLU A O 1
ATOM 686 N N . LYS A 1 88 ? 3.097 -6.645 15.310 1.00 93.00 88 LYS A N 1
ATOM 687 C CA . LYS A 1 88 ? 4.320 -7.431 15.050 1.00 93.00 88 LYS A CA 1
ATOM 688 C C . LYS A 1 88 ? 4.703 -7.444 13.570 1.00 93.00 88 LYS A C 1
ATOM 690 O O . LYS A 1 88 ? 5.885 -7.352 13.247 1.00 93.00 88 LYS A O 1
ATOM 695 N N . ALA A 1 89 ? 3.718 -7.512 12.675 1.00 91.94 89 ALA A N 1
ATOM 696 C CA . ALA A 1 89 ? 3.917 -7.387 11.231 1.00 91.94 89 ALA A CA 1
ATOM 697 C C . ALA A 1 89 ? 4.274 -5.952 10.789 1.00 91.94 89 ALA A C 1
ATOM 699 O O . ALA A 1 89 ? 4.605 -5.736 9.625 1.00 91.94 89 ALA A O 1
ATOM 700 N N . GLN A 1 90 ? 4.249 -4.978 11.708 1.00 92.56 90 GLN A N 1
ATOM 701 C CA . GLN A 1 90 ? 4.521 -3.559 11.463 1.00 92.56 90 GLN A CA 1
ATOM 702 C C . GLN A 1 90 ? 3.549 -2.905 10.469 1.00 92.56 90 GLN A C 1
ATOM 704 O O . GLN A 1 90 ? 3.924 -1.952 9.785 1.00 92.56 90 GLN A O 1
ATOM 709 N N . LEU A 1 91 ? 2.317 -3.419 10.388 1.00 92.44 91 LEU A N 1
ATOM 710 C CA . LEU A 1 91 ? 1.260 -2.890 9.522 1.00 92.44 91 LEU A CA 1
ATOM 711 C C . LEU A 1 91 ? 0.421 -1.834 10.242 1.00 92.44 91 LEU A C 1
ATOM 713 O O . LEU A 1 91 ? 0.112 -0.795 9.662 1.00 92.44 91 LEU A O 1
ATOM 717 N N . LEU A 1 92 ? 0.104 -2.074 11.516 1.00 93.56 92 LEU A N 1
ATOM 718 C CA . LEU A 1 92 ? -0.668 -1.165 12.359 1.00 93.56 92 LEU A CA 1
ATOM 719 C C . LEU A 1 92 ? 0.196 -0.695 13.529 1.00 93.56 92 LEU A C 1
ATOM 721 O O . LEU A 1 92 ? 0.455 -1.459 14.455 1.00 93.56 92 LEU A O 1
ATOM 725 N N . LEU A 1 93 ? 0.664 0.551 13.469 1.00 92.12 93 LEU A N 1
ATOM 726 C CA . LEU A 1 93 ? 1.563 1.123 14.465 1.00 92.12 93 LEU A CA 1
ATOM 727 C C . LEU A 1 93 ? 1.044 2.472 14.961 1.00 92.12 93 LEU A C 1
ATOM 729 O O . LEU A 1 93 ? 0.467 3.257 14.207 1.00 92.12 93 LEU A O 1
ATOM 733 N N . SER A 1 94 ? 1.320 2.762 16.232 1.00 92.06 94 SER A N 1
ATOM 734 C CA . SER A 1 94 ? 1.201 4.124 16.746 1.00 92.06 94 SER A CA 1
ATOM 735 C C . SER A 1 94 ? 2.299 5.002 16.153 1.00 92.06 94 SER A C 1
ATOM 737 O O . SER A 1 94 ? 3.454 4.584 16.076 1.00 92.06 94 SER A O 1
ATOM 739 N N . ARG A 1 95 ? 1.972 6.250 15.825 1.00 88.00 95 ARG A N 1
ATOM 740 C CA . ARG A 1 95 ? 2.922 7.276 15.379 1.00 88.00 95 ARG A CA 1
ATOM 741 C C . ARG A 1 95 ? 3.999 7.583 16.422 1.00 88.00 95 ARG A C 1
ATOM 743 O O . ARG A 1 95 ? 5.085 8.019 16.066 1.00 88.00 95 ARG A O 1
ATOM 750 N N . SER A 1 96 ? 3.723 7.338 17.705 1.00 85.88 96 SER A N 1
ATOM 751 C CA . SER A 1 96 ? 4.730 7.457 18.767 1.00 85.88 96 SER A CA 1
ATOM 752 C C . SER A 1 96 ? 5.753 6.317 18.759 1.00 85.88 96 SER A C 1
ATOM 754 O O . SER A 1 96 ? 6.755 6.392 19.465 1.00 85.88 96 SER A O 1
ATOM 756 N N . SER A 1 97 ? 5.502 5.240 18.007 1.00 85.88 97 SER A N 1
ATOM 757 C CA . SER A 1 97 ? 6.424 4.115 17.904 1.00 85.88 97 SER A CA 1
ATOM 758 C C . SER A 1 97 ? 7.604 4.476 16.999 1.00 85.88 97 SER A C 1
ATOM 760 O O . SER A 1 97 ? 7.389 4.903 15.863 1.00 85.88 97 SER A O 1
ATOM 762 N N . PRO A 1 98 ? 8.856 4.216 17.418 1.00 82.44 98 PRO A N 1
ATOM 763 C CA . PRO A 1 98 ? 10.024 4.435 16.564 1.00 82.44 98 PRO A CA 1
ATOM 764 C C . PRO A 1 98 ? 9.979 3.574 15.290 1.00 82.44 98 PRO A C 1
ATOM 766 O O . PRO A 1 98 ? 10.569 3.925 14.274 1.00 82.44 98 PRO A O 1
ATOM 769 N N . LEU A 1 99 ? 9.232 2.464 15.309 1.00 83.06 99 LEU A N 1
ATOM 770 C CA . LEU A 1 99 ? 9.061 1.584 14.152 1.00 83.06 99 LEU A CA 1
ATOM 771 C C . LEU A 1 99 ? 8.130 2.161 13.078 1.00 83.06 99 LEU A C 1
ATOM 773 O O . LEU A 1 99 ? 8.135 1.644 11.958 1.00 83.06 99 LEU A O 1
ATOM 777 N N . ALA A 1 100 ? 7.328 3.177 13.407 1.00 82.19 100 ALA A N 1
ATOM 778 C CA . ALA A 1 100 ? 6.381 3.809 12.490 1.00 82.19 100 ALA A CA 1
ATOM 779 C C . ALA A 1 100 ? 7.016 4.941 11.666 1.00 82.19 100 ALA A C 1
ATOM 781 O O . ALA A 1 100 ? 6.470 5.340 10.639 1.00 82.19 100 ALA A O 1
ATOM 782 N N . VAL A 1 101 ? 8.188 5.428 12.089 1.00 83.56 101 VAL A N 1
ATOM 783 C CA . VAL A 1 101 ? 8.863 6.569 11.469 1.00 83.56 101 VAL A CA 1
ATOM 784 C C . VAL A 1 101 ? 9.296 6.221 10.042 1.00 83.56 101 VAL A C 1
ATOM 786 O O . VAL A 1 101 ? 10.036 5.259 9.790 1.00 83.56 101 VAL A O 1
ATOM 789 N N . MET A 1 102 ? 8.811 7.021 9.094 1.00 83.25 102 MET A N 1
ATOM 790 C CA . MET A 1 102 ? 9.187 6.947 7.684 1.00 83.25 102 MET A CA 1
ATOM 791 C C . MET A 1 102 ? 10.582 7.503 7.447 1.00 83.25 102 MET A C 1
ATOM 793 O O . MET A 1 102 ? 11.035 8.384 8.175 1.00 83.25 102 MET A O 1
ATOM 797 N N . ILE A 1 103 ? 11.242 7.007 6.401 1.00 80.06 103 ILE A N 1
ATOM 798 C CA . ILE A 1 103 ? 12.550 7.499 5.973 1.00 80.06 103 ILE A CA 1
ATOM 799 C C . ILE A 1 103 ? 12.441 9.012 5.713 1.00 80.06 103 ILE A C 1
ATOM 801 O O . ILE A 1 103 ? 11.567 9.433 4.940 1.00 80.06 103 ILE A O 1
ATOM 805 N N . PRO A 1 104 ? 13.262 9.842 6.375 1.00 73.44 104 PRO A N 1
ATOM 806 C CA . PRO A 1 104 ? 13.127 11.289 6.307 1.00 73.44 104 PRO A CA 1
ATOM 807 C C . PRO A 1 104 ? 13.544 11.793 4.936 1.00 73.44 104 PRO A C 1
ATOM 809 O O . PRO A 1 104 ? 14.413 11.218 4.286 1.00 73.44 104 PRO A O 1
ATOM 812 N N . MET A 1 105 ? 12.968 12.924 4.543 1.00 68.69 105 MET A N 1
ATOM 813 C CA . MET A 1 105 ? 13.448 13.663 3.384 1.00 68.69 105 MET A CA 1
ATOM 814 C C . MET A 1 105 ? 14.823 14.275 3.686 1.00 68.69 105 MET A C 1
ATOM 816 O O . MET A 1 105 ? 15.072 14.714 4.815 1.00 68.69 105 MET A O 1
ATOM 820 N N . SER A 1 106 ? 15.703 14.319 2.682 1.00 56.66 106 SER A N 1
ATOM 821 C CA . SER A 1 106 ? 17.015 14.973 2.770 1.00 56.66 106 SER A CA 1
ATOM 822 C C . SER A 1 106 ? 16.865 16.403 3.317 1.00 56.66 106 SER A C 1
ATOM 824 O O . SER A 1 106 ? 16.256 17.251 2.672 1.00 56.66 106 SER A O 1
ATOM 826 N N . GLY A 1 107 ? 17.383 16.652 4.529 1.00 54.84 107 GLY A N 1
ATOM 827 C CA . GLY A 1 107 ? 17.273 17.933 5.250 1.00 54.84 107 GLY A CA 1
ATOM 828 C C . GLY A 1 107 ? 16.532 17.880 6.596 1.00 54.84 107 GLY A C 1
ATOM 829 O O . GLY A 1 107 ? 16.524 18.873 7.319 1.00 54.84 107 GLY A O 1
ATOM 830 N N . SER A 1 108 ? 15.934 16.742 6.968 1.00 57.22 108 SER A N 1
ATOM 831 C CA . SER A 1 108 ? 15.336 16.533 8.296 1.00 57.22 108 SER A CA 1
ATOM 832 C C . SER A 1 108 ? 16.337 15.898 9.277 1.00 57.22 108 SER A C 1
ATOM 834 O O . SER A 1 108 ? 16.961 14.886 8.965 1.00 57.22 108 SER A O 1
ATOM 836 N N . ASN A 1 109 ? 16.469 16.462 10.484 1.00 49.81 109 ASN A N 1
ATOM 837 C CA . ASN A 1 109 ? 17.443 16.062 11.520 1.00 49.81 109 ASN A CA 1
ATOM 838 C C . ASN A 1 109 ? 17.156 14.703 12.202 1.00 49.81 109 ASN A C 1
ATOM 840 O O . ASN A 1 109 ? 17.773 14.376 13.215 1.00 49.81 109 ASN A O 1
ATOM 844 N N . SER A 1 110 ? 16.210 13.911 11.699 1.00 53.97 110 SER A N 1
ATOM 845 C CA . SER A 1 110 ? 15.749 12.675 12.341 1.00 53.97 110 SER A CA 1
ATOM 846 C C . SER A 1 110 ? 16.195 11.443 11.556 1.00 53.97 110 SER A C 1
ATOM 848 O O . SER A 1 110 ? 15.417 10.877 10.814 1.00 53.97 110 SER A O 1
ATOM 850 N N . SER A 1 111 ? 17.432 10.979 11.723 1.00 53.62 111 SER A N 1
ATOM 851 C CA . SER A 1 111 ? 18.051 9.908 10.913 1.00 53.62 111 SER A CA 1
ATOM 852 C C . SER A 1 111 ? 17.509 8.474 11.105 1.00 53.62 111 SER A C 1
ATOM 854 O O . SER A 1 111 ? 18.105 7.530 10.594 1.00 53.62 111 SER A O 1
ATOM 856 N N . VAL A 1 112 ? 16.400 8.269 11.826 1.00 63.09 112 VAL A N 1
ATOM 857 C CA . VAL A 1 112 ? 15.968 6.938 12.316 1.00 63.09 112 VAL A CA 1
ATOM 858 C C . VAL A 1 112 ? 14.609 6.515 11.737 1.00 63.09 112 VAL A C 1
ATOM 860 O O . VAL A 1 112 ? 13.768 5.933 12.415 1.00 63.09 112 VAL A O 1
ATOM 863 N N . GLY A 1 113 ? 14.358 6.838 10.470 1.00 70.62 113 GLY A N 1
ATOM 864 C CA . GLY A 1 113 ? 13.189 6.349 9.742 1.00 70.62 113 GLY A CA 1
ATOM 865 C C . GLY A 1 113 ? 13.519 5.081 8.961 1.00 70.62 113 GLY A C 1
ATOM 866 O O . GLY A 1 113 ? 14.492 5.065 8.219 1.00 70.62 113 GLY A O 1
ATOM 867 N N . THR A 1 114 ? 12.717 4.024 9.099 1.00 78.44 114 THR A N 1
ATOM 868 C CA . THR A 1 114 ? 12.935 2.747 8.376 1.00 78.44 114 THR A CA 1
ATOM 869 C C . THR A 1 114 ? 11.776 2.365 7.461 1.00 78.44 114 THR A C 1
ATOM 871 O O . THR A 1 114 ? 11.886 1.414 6.686 1.00 78.44 114 THR A O 1
ATOM 874 N N . LYS A 1 115 ? 10.640 3.065 7.553 1.00 86.19 115 LYS A N 1
ATOM 875 C CA . LYS A 1 115 ? 9.459 2.794 6.727 1.00 86.19 115 LYS A CA 1
ATOM 876 C C . LYS A 1 115 ? 9.500 3.574 5.419 1.00 86.19 115 LYS A C 1
ATOM 878 O O . LYS A 1 115 ? 9.994 4.695 5.364 1.00 86.19 115 LYS A O 1
ATOM 883 N N . THR A 1 116 ? 8.941 2.972 4.376 1.00 89.56 116 THR A N 1
ATOM 884 C CA . THR A 1 116 ? 8.794 3.589 3.058 1.00 89.56 116 THR A CA 1
ATOM 885 C C . THR A 1 116 ? 8.025 4.905 3.163 1.00 89.56 116 THR A C 1
ATOM 887 O O . THR A 1 116 ? 6.926 4.938 3.714 1.00 89.56 116 THR A O 1
ATOM 890 N N . ASN A 1 117 ? 8.588 5.985 2.627 1.00 90.38 117 ASN A N 1
ATOM 891 C CA . ASN A 1 117 ? 7.970 7.306 2.671 1.00 90.38 117 ASN A CA 1
ATOM 892 C C . ASN A 1 117 ? 7.019 7.498 1.482 1.00 90.38 117 ASN A C 1
ATOM 894 O O . ASN A 1 117 ? 7.400 8.009 0.427 1.00 90.38 117 ASN A O 1
ATOM 898 N N . TYR A 1 118 ? 5.762 7.092 1.658 1.00 89.62 118 TYR A N 1
ATOM 899 C CA . TYR A 1 118 ? 4.739 7.234 0.620 1.00 89.62 118 TYR A CA 1
ATOM 900 C C . TYR A 1 118 ? 4.440 8.694 0.267 1.00 89.62 118 TYR A C 1
ATOM 902 O O . TYR A 1 118 ? 4.142 8.976 -0.888 1.00 89.62 118 TYR A O 1
ATOM 910 N N . THR A 1 119 ? 4.571 9.634 1.207 1.00 88.81 119 THR A N 1
ATOM 911 C CA . THR A 1 119 ? 4.326 11.064 0.954 1.00 88.81 119 THR A CA 1
ATOM 912 C C . THR A 1 119 ? 5.289 11.634 -0.083 1.00 88.81 119 THR A C 1
ATOM 914 O O . THR A 1 119 ? 4.864 12.330 -1.006 1.00 88.81 119 THR A O 1
ATOM 917 N N . TYR A 1 120 ? 6.577 11.313 0.040 1.00 88.31 120 TYR A N 1
ATOM 918 C CA . TYR A 1 120 ? 7.588 11.712 -0.935 1.00 88.31 120 TYR A CA 1
ATOM 919 C C . TYR A 1 120 ? 7.433 10.941 -2.253 1.00 88.31 120 TYR A C 1
ATOM 921 O O . TYR A 1 120 ? 7.369 11.541 -3.329 1.00 88.31 120 TYR A O 1
ATOM 929 N N . LEU A 1 121 ? 7.298 9.613 -2.170 1.00 88.81 121 LEU A N 1
ATOM 930 C CA . LEU A 1 121 ? 7.221 8.738 -3.343 1.00 88.81 121 LEU A CA 1
ATOM 931 C C . LEU A 1 121 ? 5.988 9.000 -4.204 1.00 88.81 121 LEU A C 1
ATOM 933 O O . LEU A 1 121 ? 6.075 8.873 -5.423 1.00 88.81 121 LEU A O 1
ATOM 937 N N . ARG A 1 122 ? 4.868 9.423 -3.601 1.00 89.62 122 ARG A N 1
ATOM 938 C CA . ARG A 1 122 ? 3.650 9.811 -4.325 1.00 89.62 122 ARG A CA 1
ATOM 939 C C . ARG A 1 122 ? 3.948 10.842 -5.406 1.00 89.62 122 ARG A C 1
ATOM 941 O O . ARG A 1 122 ? 3.498 10.668 -6.535 1.00 89.62 122 ARG A O 1
ATOM 948 N N . LYS A 1 123 ? 4.735 11.868 -5.067 1.00 87.38 123 LYS A N 1
ATOM 949 C CA . LYS A 1 123 ? 5.153 12.921 -6.001 1.00 87.38 123 LYS A CA 1
ATOM 950 C C . LYS A 1 123 ? 6.308 12.460 -6.888 1.00 87.38 123 LYS A C 1
ATOM 952 O O . LYS A 1 123 ? 6.223 12.595 -8.101 1.00 87.38 123 LYS A O 1
ATOM 957 N N . ALA A 1 124 ? 7.352 11.872 -6.300 1.00 85.44 124 ALA A N 1
ATOM 958 C CA . ALA A 1 124 ? 8.575 11.514 -7.024 1.00 85.44 124 ALA A CA 1
ATOM 959 C C . ALA A 1 124 ? 8.363 10.445 -8.114 1.00 85.44 124 ALA A C 1
ATOM 961 O O . ALA A 1 124 ? 9.012 10.489 -9.155 1.00 85.44 124 ALA A O 1
ATOM 962 N N . LEU A 1 125 ? 7.459 9.487 -7.882 1.00 86.75 125 LEU A N 1
ATOM 963 C CA . LEU A 1 125 ? 7.163 8.385 -8.806 1.00 86.75 125 LEU A CA 1
ATOM 964 C C . LEU A 1 125 ? 5.767 8.485 -9.434 1.00 86.75 125 LEU A C 1
ATOM 966 O O . LEU A 1 125 ? 5.328 7.516 -10.053 1.00 86.75 125 LEU A O 1
ATOM 970 N N . ARG A 1 126 ? 5.063 9.616 -9.260 1.00 88.06 126 ARG A N 1
ATOM 971 C CA . ARG A 1 126 ? 3.688 9.840 -9.746 1.00 88.06 126 ARG A CA 1
ATOM 972 C C . ARG A 1 126 ? 2.797 8.619 -9.477 1.00 88.06 126 ARG A C 1
ATOM 974 O O . ARG A 1 126 ? 2.366 7.912 -10.393 1.00 88.06 126 ARG A O 1
ATOM 981 N N . LEU A 1 127 ? 2.609 8.319 -8.189 1.00 91.00 127 LEU A N 1
ATOM 982 C CA . LEU A 1 127 ? 1.784 7.181 -7.757 1.00 91.00 127 LEU A CA 1
ATOM 983 C C . LEU A 1 127 ? 0.289 7.439 -7.954 1.00 91.00 127 LEU A C 1
ATOM 985 O O . LEU A 1 127 ? -0.474 6.484 -7.984 1.00 91.00 127 LEU A O 1
ATOM 989 N N . ILE A 1 128 ? -0.115 8.704 -8.066 1.00 90.56 128 ILE A N 1
ATOM 990 C CA . ILE A 1 128 ? -1.495 9.110 -8.326 1.00 90.56 128 ILE A CA 1
ATOM 991 C C . ILE A 1 128 ? -1.542 9.764 -9.704 1.00 90.56 128 ILE A C 1
ATOM 993 O O . ILE A 1 128 ? -0.716 10.627 -10.015 1.00 90.56 128 ILE A O 1
ATOM 997 N N . VAL A 1 129 ? -2.472 9.297 -10.526 1.00 87.44 129 VAL A N 1
ATOM 998 C CA . VAL A 1 129 ? -2.786 9.809 -11.857 1.00 87.44 129 VAL A CA 1
ATOM 999 C C . VAL A 1 129 ? -4.297 10.009 -11.885 1.00 87.44 129 VAL A C 1
ATOM 1001 O O . VAL A 1 129 ? -5.034 9.031 -11.842 1.00 87.44 129 VAL A O 1
ATOM 1004 N N . ASP A 1 130 ? -4.746 11.262 -11.897 1.00 80.00 130 ASP A N 1
ATOM 1005 C CA . ASP A 1 130 ? -6.171 11.584 -11.731 1.00 80.00 130 ASP A CA 1
ATOM 1006 C C . ASP A 1 130 ? -7.003 11.219 -12.972 1.00 80.00 130 ASP A C 1
ATOM 1008 O O . ASP A 1 130 ? -8.140 10.769 -12.860 1.00 80.00 130 ASP A O 1
ATOM 1012 N N . GLU A 1 131 ? -6.419 11.358 -14.162 1.00 77.50 131 GLU A N 1
ATOM 1013 C CA . GLU A 1 131 ? -7.066 11.038 -15.433 1.00 77.50 131 GLU A CA 1
ATOM 1014 C C . GLU A 1 131 ? -6.456 9.761 -16.011 1.00 77.50 131 GLU A C 1
ATOM 1016 O O . GLU A 1 131 ? -5.366 9.785 -16.581 1.00 77.50 131 GLU A O 1
ATOM 1021 N N . VAL A 1 132 ? -7.152 8.632 -15.850 1.00 79.31 132 VAL A N 1
ATOM 1022 C CA . VAL A 1 132 ? -6.770 7.357 -16.470 1.00 79.31 132 VAL A CA 1
ATOM 1023 C C . VAL A 1 132 ? -7.913 6.857 -17.338 1.00 79.31 132 VAL A C 1
ATOM 1025 O O . VAL A 1 132 ? -9.053 6.747 -16.889 1.00 79.31 132 VAL A O 1
ATOM 1028 N N . ASN A 1 133 ? -7.606 6.513 -18.586 1.00 81.38 133 ASN A N 1
ATOM 1029 C CA . ASN A 1 133 ? -8.573 5.873 -19.464 1.00 81.38 133 ASN A CA 1
ATOM 1030 C C . ASN A 1 133 ? -8.622 4.365 -19.171 1.00 81.38 133 ASN A C 1
ATOM 1032 O O . ASN A 1 133 ? -7.675 3.633 -19.439 1.00 81.38 133 ASN A O 1
ATOM 1036 N N . GLU A 1 134 ? -9.736 3.881 -18.627 1.00 83.44 134 GLU A N 1
ATOM 1037 C CA . GLU A 1 134 ? -9.897 2.461 -18.285 1.00 83.44 134 GLU A CA 1
ATOM 1038 C C . GLU A 1 134 ? -10.134 1.562 -19.512 1.00 83.44 134 GLU A C 1
ATOM 1040 O O . GLU A 1 134 ? -9.895 0.356 -19.451 1.00 83.44 134 GLU A O 1
ATOM 1045 N N . SER A 1 135 ? -10.605 2.132 -20.627 1.00 83.06 135 SER A N 1
ATOM 1046 C CA . SER A 1 135 ? -10.905 1.376 -21.853 1.00 83.06 135 SER A CA 1
ATOM 1047 C C . SER A 1 135 ? -9.672 1.177 -22.732 1.00 83.06 135 SER A C 1
ATOM 1049 O O . SER A 1 135 ? -9.486 0.099 -23.294 1.00 83.06 135 SER A O 1
ATOM 1051 N N . ASP A 1 136 ? -8.824 2.201 -22.826 1.00 86.38 136 ASP A N 1
ATOM 1052 C CA . ASP A 1 136 ? -7.522 2.134 -23.492 1.00 86.38 136 ASP A CA 1
ATOM 1053 C C . ASP A 1 136 ? -6.448 2.736 -22.570 1.00 86.38 136 ASP A C 1
ATOM 1055 O O . ASP A 1 136 ? -6.217 3.948 -22.607 1.00 86.38 136 ASP A O 1
ATOM 1059 N N . PRO A 1 137 ? -5.849 1.921 -21.679 1.00 88.44 137 PRO A N 1
ATOM 1060 C CA . PRO A 1 137 ? -4.972 2.421 -20.632 1.00 88.44 137 PRO A CA 1
ATOM 1061 C C . PRO A 1 137 ? -3.632 2.905 -21.180 1.00 88.44 137 PRO A C 1
ATOM 1063 O O . PRO A 1 137 ? -2.903 2.203 -21.885 1.00 88.44 137 PRO A O 1
ATOM 1066 N N . ASP A 1 138 ? -3.259 4.110 -20.774 1.00 87.38 138 ASP A N 1
ATOM 1067 C CA . ASP A 1 138 ? -2.000 4.768 -21.088 1.00 87.38 138 ASP A CA 1
ATOM 1068 C C . ASP A 1 138 ? -0.935 4.517 -20.008 1.00 87.38 138 ASP A C 1
ATOM 1070 O O . ASP A 1 138 ? 0.241 4.330 -20.338 1.00 87.38 138 ASP A O 1
ATOM 1074 N N . ASP A 1 139 ? -1.332 4.392 -18.743 1.00 90.19 139 ASP A N 1
ATOM 1075 C CA . ASP A 1 139 ? -0.436 4.144 -17.613 1.00 90.19 139 ASP A CA 1
ATOM 1076 C C . ASP A 1 139 ? -0.845 2.937 -16.759 1.00 90.19 139 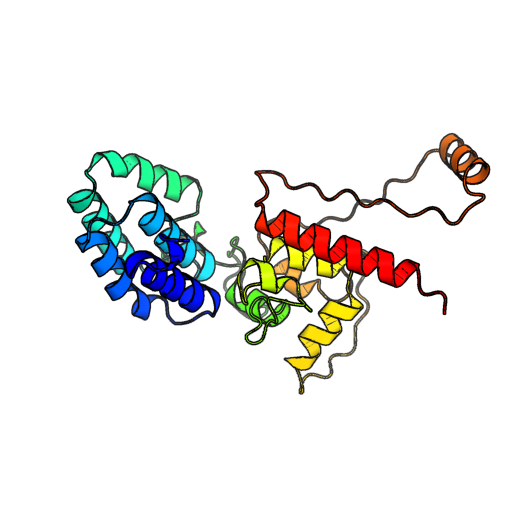ASP A C 1
ATOM 1078 O O . ASP A 1 139 ? -1.997 2.524 -16.738 1.00 90.19 139 ASP A O 1
ATOM 1082 N N . VAL A 1 140 ? 0.107 2.388 -15.993 1.00 92.38 140 VAL A N 1
ATOM 1083 C CA . VAL A 1 140 ? -0.128 1.276 -15.052 1.00 92.38 140 VAL A CA 1
ATOM 1084 C C . VAL A 1 140 ? -1.120 1.611 -13.935 1.00 92.38 140 VAL A C 1
ATOM 1086 O O . VAL A 1 140 ? -1.629 0.687 -13.306 1.00 92.38 140 VAL A O 1
ATOM 1089 N N . ALA A 1 141 ? -1.414 2.894 -13.696 1.00 93.38 141 ALA A N 1
ATOM 1090 C CA . ALA A 1 141 ? -2.409 3.355 -12.729 1.00 93.38 141 ALA A CA 1
ATOM 1091 C C . ALA A 1 141 ? -3.841 2.840 -12.993 1.00 93.38 141 ALA A C 1
ATOM 1093 O O . ALA A 1 141 ? -4.665 2.854 -12.077 1.00 93.38 141 ALA A O 1
ATOM 1094 N N . TYR A 1 142 ? -4.135 2.321 -14.196 1.00 93.50 142 TYR A N 1
ATOM 1095 C CA . TYR A 1 142 ? -5.457 1.770 -14.538 1.00 93.50 142 TYR A CA 1
ATOM 1096 C C . TYR A 1 142 ? -5.888 0.609 -13.633 1.00 93.50 142 TYR A C 1
ATOM 1098 O O . TYR A 1 142 ? -7.078 0.390 -13.433 1.00 93.50 142 TYR A O 1
ATOM 1106 N N . VAL A 1 143 ? -4.938 -0.132 -13.049 1.00 93.56 143 VAL A N 1
ATOM 1107 C CA . VAL A 1 143 ? -5.253 -1.320 -12.236 1.00 93.56 143 VAL A CA 1
ATOM 1108 C C . VAL A 1 143 ? -5.927 -0.992 -10.901 1.00 93.56 143 VAL A C 1
ATOM 1110 O O . VAL A 1 143 ? -6.533 -1.877 -10.301 1.00 93.56 143 VAL A O 1
ATOM 1113 N N . TYR A 1 144 ? -5.828 0.259 -10.447 1.00 93.44 144 TYR A N 1
ATOM 1114 C CA . TYR A 1 144 ? -6.537 0.785 -9.278 1.00 93.44 144 TYR A CA 1
ATOM 1115 C C . TYR A 1 144 ? -7.255 2.106 -9.601 1.00 93.44 144 TYR A C 1
ATOM 1117 O O . TYR A 1 144 ? -7.404 2.940 -8.711 1.00 93.44 144 TYR A O 1
ATOM 1125 N N . SER A 1 145 ? -7.653 2.314 -10.864 1.00 89.62 145 SER A N 1
ATOM 1126 C CA . SER A 1 145 ? -8.393 3.505 -11.320 1.00 89.62 145 SER A CA 1
ATOM 1127 C C . SER A 1 145 ? -7.789 4.825 -10.814 1.00 89.62 145 SER A C 1
ATOM 1129 O O . SER A 1 145 ? -8.483 5.662 -10.244 1.00 89.62 145 SER A O 1
ATOM 1131 N N . GLY A 1 146 ? -6.468 4.971 -10.960 1.00 89.38 146 GLY A N 1
ATOM 1132 C CA . GLY A 1 146 ? -5.737 6.198 -10.623 1.00 89.38 146 GLY A CA 1
ATOM 1133 C C . GLY A 1 146 ? -4.539 6.002 -9.694 1.00 89.38 146 GLY A C 1
ATOM 1134 O O . GLY A 1 146 ? -3.637 6.837 -9.681 1.00 89.38 146 GLY A O 1
ATOM 1135 N N . TYR A 1 147 ? -4.448 4.878 -8.971 1.00 94.00 147 TYR A N 1
ATOM 1136 C CA . TYR A 1 147 ? -3.252 4.542 -8.187 1.00 94.00 147 TYR A CA 1
ATOM 1137 C C . TYR A 1 147 ? -2.315 3.576 -8.931 1.00 94.00 147 TYR A C 1
ATOM 1139 O O . TYR A 1 147 ? -2.668 2.441 -9.254 1.00 94.00 147 TYR A O 1
ATOM 1147 N N . ALA A 1 148 ? -1.071 3.994 -9.155 1.00 93.94 148 ALA A N 1
ATOM 1148 C CA . ALA A 1 148 ? -0.012 3.139 -9.678 1.00 93.94 148 ALA A CA 1
ATOM 1149 C C . ALA A 1 148 ? 0.667 2.363 -8.531 1.00 93.94 148 ALA A C 1
ATOM 1151 O O . ALA A 1 148 ? 1.227 2.989 -7.624 1.00 93.94 148 ALA A O 1
ATOM 1152 N N . PRO A 1 149 ? 0.700 1.014 -8.571 1.00 95.06 149 PRO A N 1
ATOM 1153 C CA . PRO A 1 149 ? 1.378 0.224 -7.548 1.00 95.06 149 PRO A CA 1
ATOM 1154 C C . PRO A 1 149 ? 2.852 0.615 -7.428 1.00 95.06 149 PRO A C 1
ATOM 1156 O O . PRO A 1 149 ? 3.598 0.561 -8.411 1.00 95.06 149 PRO A O 1
ATOM 1159 N N . LEU A 1 150 ? 3.289 0.963 -6.213 1.00 93.50 150 LEU A N 1
ATOM 1160 C CA . LEU A 1 150 ? 4.673 1.373 -5.957 1.00 93.50 150 LEU A CA 1
ATOM 1161 C C . LEU A 1 150 ? 5.677 0.318 -6.447 1.00 93.50 150 LEU A C 1
ATOM 1163 O O . LEU A 1 150 ? 6.648 0.658 -7.114 1.00 93.50 150 LEU A O 1
ATOM 1167 N N . SER A 1 151 ? 5.417 -0.961 -6.173 1.00 94.12 151 SER A N 1
ATOM 1168 C CA . SER A 1 151 ? 6.241 -2.093 -6.618 1.00 94.12 151 SER A CA 1
ATOM 1169 C C . SER A 1 151 ? 6.475 -2.097 -8.133 1.00 94.12 151 SER A C 1
ATOM 1171 O O . SER A 1 151 ? 7.600 -2.278 -8.598 1.00 94.12 151 SER A O 1
ATOM 1173 N N . VAL A 1 152 ? 5.429 -1.832 -8.915 1.00 93.81 152 VAL A N 1
ATOM 1174 C CA . VAL A 1 152 ? 5.496 -1.784 -10.378 1.00 93.81 152 VAL A CA 1
ATOM 1175 C C . VAL A 1 152 ? 6.203 -0.517 -10.855 1.00 93.81 152 VAL A C 1
ATOM 1177 O O . VAL A 1 152 ? 7.003 -0.585 -11.786 1.00 93.81 152 VAL A O 1
ATOM 1180 N N . ARG A 1 153 ? 5.997 0.624 -10.187 1.00 91.56 153 ARG A N 1
ATOM 1181 C CA . ARG A 1 153 ? 6.732 1.869 -10.470 1.00 91.56 153 ARG A CA 1
ATOM 1182 C C . ARG A 1 153 ? 8.242 1.722 -10.264 1.00 91.56 153 ARG A C 1
ATOM 1184 O O . ARG A 1 153 ? 9.012 2.285 -11.037 1.00 91.56 153 ARG A O 1
ATOM 1191 N N . LEU A 1 154 ? 8.680 0.911 -9.300 1.00 90.25 154 LEU A N 1
ATOM 1192 C CA . LEU A 1 154 ? 10.102 0.574 -9.134 1.00 90.25 154 LEU A CA 1
ATOM 1193 C C . LEU A 1 154 ? 10.645 -0.264 -10.284 1.00 90.25 154 LEU A C 1
ATOM 1195 O O . LEU A 1 154 ? 11.776 -0.086 -10.718 1.00 90.25 154 LEU A O 1
ATOM 1199 N N . ILE A 1 155 ? 9.832 -1.157 -10.830 1.00 90.88 155 ILE A N 1
ATOM 1200 C CA . ILE A 1 155 ? 10.230 -1.926 -12.006 1.00 90.88 155 ILE A CA 1
ATOM 1201 C C . ILE A 1 155 ? 10.283 -1.008 -13.237 1.00 90.88 155 ILE A C 1
ATOM 1203 O O . ILE A 1 155 ? 11.205 -1.111 -14.047 1.00 90.88 155 ILE A O 1
ATOM 1207 N N . GLN A 1 156 ? 9.361 -0.047 -13.352 1.00 88.62 156 GLN A N 1
ATOM 1208 C CA . GLN A 1 156 ? 9.405 0.980 -14.396 1.00 88.62 156 GLN A CA 1
ATOM 1209 C C . GLN A 1 156 ? 10.614 1.911 -14.271 1.00 88.62 156 GLN A C 1
ATOM 1211 O O . GLN A 1 156 ? 11.149 2.313 -15.301 1.00 88.62 156 GLN A O 1
ATOM 1216 N N . SER A 1 157 ? 11.098 2.219 -13.064 1.00 85.94 157 SER A N 1
ATOM 1217 C CA . SER A 1 157 ? 12.317 3.026 -12.907 1.00 85.94 157 SER A CA 1
ATOM 1218 C C . SER A 1 157 ? 13.568 2.306 -13.430 1.00 85.94 157 SER A C 1
ATOM 1220 O O . SER A 1 157 ? 14.528 2.959 -13.8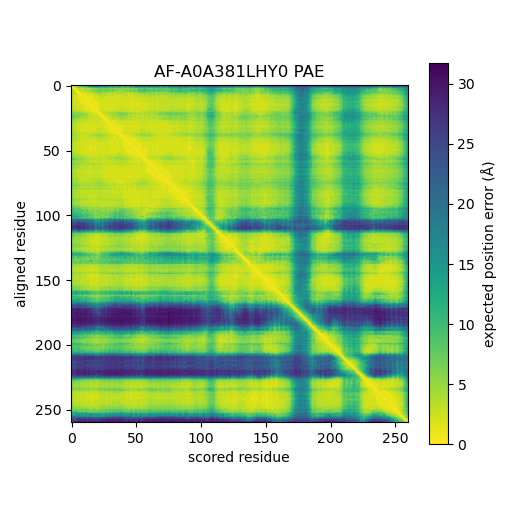34 1.00 85.94 157 SER A O 1
ATOM 1222 N N . ILE A 1 158 ? 13.536 0.972 -13.511 1.00 85.38 158 ILE A N 1
ATOM 1223 C CA . ILE A 1 158 ? 14.600 0.157 -14.108 1.00 85.38 158 ILE A CA 1
ATOM 1224 C C . ILE A 1 158 ? 14.396 0.004 -15.623 1.00 85.38 158 ILE A C 1
ATOM 1226 O O . ILE A 1 158 ? 15.324 0.240 -16.397 1.00 85.38 158 ILE A O 1
ATOM 1230 N N . LEU A 1 159 ? 13.195 -0.401 -16.056 1.00 84.81 159 LEU A N 1
ATOM 1231 C CA . LEU A 1 159 ? 12.915 -0.781 -17.450 1.00 84.81 159 LEU A CA 1
ATOM 1232 C C . LEU A 1 159 ? 12.528 0.405 -18.347 1.00 84.81 159 LEU A C 1
ATOM 1234 O O . LEU A 1 159 ? 12.946 0.480 -19.499 1.00 84.81 159 LEU A O 1
ATOM 1238 N N . GLN A 1 160 ? 11.747 1.350 -17.825 1.00 83.12 160 GLN A N 1
ATOM 1239 C CA . GLN A 1 160 ? 11.079 2.420 -18.576 1.00 83.12 160 GLN A CA 1
ATOM 1240 C C . GLN A 1 160 ? 11.503 3.820 -18.110 1.00 83.12 160 GLN A C 1
ATOM 1242 O O . GLN A 1 160 ? 10.680 4.730 -18.009 1.00 83.12 160 GLN A O 1
ATOM 1247 N N . LYS A 1 161 ? 12.808 4.021 -17.883 1.00 81.06 161 LYS A N 1
ATOM 1248 C CA . LYS A 1 161 ? 13.384 5.291 -17.394 1.00 81.06 161 LYS A CA 1
ATOM 1249 C C . LYS A 1 161 ? 12.861 6.528 -18.121 1.00 81.06 161 LYS A C 1
ATOM 1251 O O . LYS A 1 161 ? 12.438 7.478 -17.482 1.00 81.06 161 LYS A O 1
ATOM 1256 N N . GLN A 1 162 ? 12.860 6.498 -19.455 1.00 77.75 162 GLN A N 1
ATOM 1257 C CA . GLN A 1 162 ? 12.463 7.649 -20.277 1.00 77.75 162 GLN A CA 1
ATOM 1258 C C . GLN A 1 162 ? 10.994 8.041 -20.070 1.00 77.75 162 GLN A C 1
ATOM 1260 O O . GLN A 1 162 ? 10.687 9.223 -19.974 1.00 77.75 162 GLN A O 1
ATOM 1265 N N . TYR A 1 163 ? 10.113 7.046 -19.952 1.00 81.12 163 TYR A N 1
ATOM 1266 C CA . TYR A 1 163 ? 8.686 7.258 -19.713 1.00 81.12 163 TYR A CA 1
ATOM 1267 C C . TYR A 1 163 ? 8.433 7.784 -18.296 1.00 81.12 163 TYR A C 1
ATOM 1269 O O . TYR A 1 163 ? 7.702 8.747 -18.100 1.00 81.12 163 TYR A O 1
ATOM 1277 N N . LEU A 1 164 ? 9.095 7.213 -17.289 1.00 79.69 164 LEU A N 1
ATOM 1278 C CA . LEU A 1 164 ? 8.921 7.682 -15.917 1.00 79.69 164 LEU A CA 1
ATOM 1279 C C . LEU A 1 164 ? 9.510 9.090 -15.714 1.00 79.69 164 LEU A C 1
ATOM 1281 O O . LEU A 1 164 ? 8.933 9.907 -15.001 1.00 79.69 164 LEU A O 1
ATOM 1285 N N . SER A 1 165 ? 10.625 9.413 -16.378 1.00 77.12 165 SER A N 1
ATOM 1286 C CA . SER A 1 165 ? 11.201 10.761 -16.356 1.00 77.12 165 SER A CA 1
ATOM 1287 C C . SER A 1 165 ? 10.329 11.791 -17.077 1.00 77.12 165 SER A C 1
ATOM 1289 O O . SER A 1 165 ? 10.289 12.934 -16.629 1.00 77.12 165 SER A O 1
ATOM 1291 N N . SER A 1 166 ? 9.625 11.431 -18.160 1.00 77.44 166 SER A N 1
ATOM 1292 C CA . SER A 1 166 ? 8.654 12.345 -18.782 1.00 77.44 166 SER A CA 1
ATOM 1293 C C . SER A 1 166 ? 7.460 12.594 -17.861 1.00 77.44 166 SER A C 1
ATOM 1295 O O . SER A 1 166 ? 7.084 13.744 -17.661 1.00 77.44 166 SER A O 1
ATOM 1297 N N . LEU A 1 167 ? 6.948 11.544 -17.211 1.00 74.38 167 LEU A N 1
ATOM 1298 C CA . LEU A 1 167 ? 5.847 11.657 -16.252 1.00 74.38 167 LEU A CA 1
ATOM 1299 C C . LEU A 1 167 ? 6.200 12.507 -15.022 1.00 74.38 167 LEU A C 1
ATOM 1301 O O . LEU A 1 167 ? 5.346 13.240 -14.533 1.00 74.38 167 LEU A O 1
ATOM 1305 N N . ALA A 1 168 ? 7.432 12.405 -14.511 1.00 69.00 168 ALA A N 1
ATOM 1306 C CA . ALA A 1 168 ? 7.897 13.192 -13.366 1.00 69.00 168 ALA A CA 1
ATOM 1307 C C . ALA A 1 168 ? 8.181 14.666 -13.723 1.00 69.00 168 ALA A C 1
ATOM 1309 O O . ALA A 1 168 ? 8.015 15.554 -12.882 1.00 69.00 168 ALA A O 1
ATOM 1310 N N . ARG A 1 169 ? 8.603 14.938 -14.969 1.00 62.84 169 ARG A N 1
ATOM 1311 C CA . ARG A 1 169 ? 8.833 16.300 -15.482 1.00 62.84 169 ARG A CA 1
ATOM 1312 C C . ARG A 1 169 ? 7.546 17.086 -15.710 1.00 62.84 169 ARG A C 1
ATOM 1314 O O . ARG A 1 169 ? 7.552 18.283 -15.454 1.00 62.84 169 ARG A O 1
ATOM 1321 N N . GLU A 1 170 ? 6.454 16.440 -16.118 1.00 54.50 170 GLU A N 1
ATOM 1322 C CA . GLU A 1 170 ? 5.138 17.099 -16.211 1.00 54.50 170 GLU A CA 1
ATOM 1323 C C . GLU A 1 170 ? 4.684 17.686 -14.866 1.00 54.50 170 GLU A C 1
ATOM 1325 O O . GLU A 1 170 ? 4.102 18.766 -14.830 1.00 54.50 170 GLU A O 1
ATOM 1330 N N . SER A 1 171 ? 5.032 17.041 -13.750 1.00 48.72 171 SER A N 1
ATOM 1331 C CA . SER A 1 171 ? 4.747 17.547 -12.400 1.00 48.72 171 SER A CA 1
ATOM 1332 C C . SER A 1 171 ? 5.749 18.599 -11.897 1.00 48.72 171 SER A C 1
ATOM 1334 O O . SER A 1 171 ? 5.537 19.181 -10.834 1.00 48.72 171 SER A O 1
ATOM 1336 N N . SER A 1 172 ? 6.846 18.836 -12.626 1.00 47.91 172 SER A N 1
ATOM 1337 C CA . SER A 1 172 ? 8.007 19.624 -12.185 1.00 47.91 172 SER A CA 1
ATOM 1338 C C . SER A 1 172 ? 8.384 20.677 -13.236 1.00 47.91 172 SER A C 1
ATOM 1340 O O . SER A 1 172 ? 9.491 20.669 -13.769 1.00 47.91 172 SER A O 1
ATOM 1342 N N . ILE A 1 173 ? 7.470 21.600 -13.550 1.00 42.94 173 ILE A N 1
ATOM 1343 C CA . ILE A 1 173 ? 7.703 22.678 -14.536 1.00 42.94 173 ILE A CA 1
ATOM 1344 C C . ILE A 1 173 ? 8.828 23.659 -14.111 1.00 42.94 173 ILE A C 1
ATOM 1346 O O . ILE A 1 173 ? 9.308 24.410 -14.953 1.00 42.94 173 ILE A O 1
ATOM 1350 N N . ASN A 1 174 ? 9.336 23.623 -12.868 1.00 36.25 174 ASN A N 1
ATOM 1351 C CA . ASN A 1 174 ? 10.252 24.660 -12.358 1.00 36.25 174 ASN A CA 1
ATOM 1352 C C . ASN A 1 174 ? 11.648 24.236 -11.867 1.00 36.25 174 ASN A C 1
ATOM 1354 O O . ASN A 1 174 ? 12.407 25.128 -11.504 1.00 36.25 174 ASN A O 1
ATOM 1358 N N . ASP A 1 175 ? 12.051 22.962 -11.892 1.00 36.50 175 ASP A N 1
ATOM 1359 C CA . ASP A 1 175 ? 13.384 22.587 -11.382 1.00 36.50 175 ASP A CA 1
ATOM 1360 C C . ASP A 1 175 ? 14.316 22.059 -12.479 1.00 36.50 175 ASP A C 1
ATOM 1362 O O . ASP A 1 175 ? 14.361 20.875 -12.823 1.00 36.50 175 ASP A O 1
ATOM 1366 N N . THR A 1 176 ? 15.123 22.975 -13.018 1.00 37.12 176 THR A N 1
ATOM 1367 C CA . THR A 1 176 ? 16.320 22.673 -13.805 1.00 37.12 176 THR A CA 1
ATOM 1368 C C . THR A 1 176 ? 17.373 22.012 -12.918 1.00 37.12 176 THR A C 1
ATOM 1370 O O . THR A 1 176 ? 18.224 22.689 -12.343 1.00 37.12 176 THR A O 1
ATOM 1373 N N . VAL A 1 177 ? 17.355 20.682 -12.828 1.00 40.41 177 VAL A N 1
ATOM 1374 C CA . VAL A 1 177 ? 18.457 19.922 -12.223 1.00 40.41 177 VAL A CA 1
ATOM 1375 C C . VAL A 1 177 ? 19.223 19.181 -13.312 1.00 40.41 177 VAL A C 1
ATOM 1377 O O . VAL A 1 177 ? 18.733 18.257 -13.962 1.00 40.41 177 VAL A O 1
ATOM 1380 N N . THR A 1 178 ? 20.458 19.631 -13.515 1.00 37.03 178 THR A N 1
ATOM 1381 C CA . THR A 1 178 ? 21.487 18.958 -14.305 1.00 37.03 178 THR A CA 1
ATOM 1382 C C . THR A 1 178 ? 21.845 17.613 -13.658 1.00 37.03 178 THR A C 1
ATOM 1384 O O . THR A 1 178 ? 22.035 17.548 -12.441 1.00 37.03 178 THR A O 1
ATOM 1387 N N . PRO A 1 179 ? 21.964 16.515 -14.425 1.00 41.03 179 PRO A N 1
ATOM 1388 C CA . PRO A 1 179 ? 22.311 15.225 -13.848 1.00 41.03 179 PRO A CA 1
ATOM 1389 C C . PRO A 1 179 ? 23.810 15.202 -13.516 1.00 41.03 179 PRO A C 1
ATOM 1391 O O . PRO A 1 179 ? 24.653 15.109 -14.407 1.00 41.03 179 PRO A O 1
ATOM 1394 N N . LYS A 1 180 ? 24.160 15.291 -12.227 1.00 36.47 180 LYS A N 1
ATOM 1395 C CA . LYS A 1 180 ? 25.511 14.962 -11.750 1.00 36.47 180 LYS A CA 1
ATOM 1396 C C . LYS A 1 180 ? 25.667 13.443 -11.732 1.00 36.47 180 LYS A C 1
ATOM 1398 O O . LYS A 1 180 ? 24.958 12.745 -11.015 1.00 36.47 180 LYS A O 1
ATOM 1403 N N . LEU A 1 181 ? 26.598 12.954 -12.545 1.00 38.06 181 LEU A N 1
ATOM 1404 C CA . LEU A 1 181 ? 26.959 11.547 -12.675 1.00 38.06 181 LEU A CA 1
ATOM 1405 C C . LEU A 1 181 ? 27.737 11.099 -11.424 1.00 38.06 181 LEU A C 1
ATOM 1407 O O . LEU A 1 181 ? 28.918 11.406 -11.283 1.00 38.06 181 LEU A O 1
ATOM 1411 N N . GLY A 1 182 ? 27.045 10.427 -10.503 1.00 35.03 182 GLY A N 1
ATOM 1412 C CA . GLY A 1 182 ? 27.612 9.777 -9.323 1.00 35.03 182 GLY A CA 1
ATOM 1413 C C . GLY A 1 182 ? 27.772 8.267 -9.524 1.00 35.03 182 GLY A C 1
ATOM 1414 O O . GLY A 1 182 ? 27.021 7.630 -10.255 1.00 35.03 182 GLY A O 1
ATOM 1415 N N . THR A 1 183 ? 28.793 7.708 -8.884 1.00 38.97 183 THR A N 1
ATOM 1416 C CA . THR A 1 183 ? 29.330 6.354 -9.070 1.00 38.97 183 THR A CA 1
ATOM 1417 C C . THR A 1 183 ? 28.497 5.266 -8.363 1.00 38.97 183 THR A C 1
ATOM 1419 O O . THR A 1 183 ? 28.964 4.673 -7.395 1.00 38.97 183 THR A O 1
ATOM 1422 N N . MET A 1 184 ? 27.272 4.991 -8.832 1.00 39.75 184 MET A N 1
ATOM 1423 C CA . MET A 1 184 ? 26.417 3.854 -8.421 1.00 39.75 184 MET A CA 1
ATOM 1424 C C . MET A 1 184 ? 25.603 3.304 -9.626 1.00 39.75 184 MET A C 1
ATOM 1426 O O . MET A 1 184 ? 25.673 3.888 -10.709 1.00 39.75 184 MET A O 1
ATOM 1430 N N . PRO A 1 185 ? 24.976 2.108 -9.550 1.00 43.84 185 PRO A N 1
ATOM 1431 C CA . PRO A 1 185 ? 24.871 1.178 -10.676 1.00 43.84 185 PRO A CA 1
ATOM 1432 C C . PRO A 1 185 ? 24.072 1.730 -11.857 1.00 43.84 185 PRO A C 1
ATOM 1434 O O . PRO A 1 185 ? 22.997 2.311 -11.697 1.00 43.84 185 PRO A O 1
ATOM 1437 N N . GLN A 1 186 ? 24.557 1.460 -13.073 1.00 53.09 186 GLN A N 1
ATOM 1438 C CA . GLN A 1 186 ? 24.030 1.972 -14.349 1.00 53.09 186 GLN A CA 1
ATOM 1439 C C . GLN A 1 186 ? 22.514 1.736 -14.577 1.00 53.09 186 GLN A C 1
ATOM 1441 O O . GLN A 1 186 ? 21.912 2.362 -15.455 1.00 53.09 186 GLN A O 1
ATOM 1446 N N . LYS A 1 187 ? 21.857 0.874 -13.788 1.00 56.81 187 LYS A N 1
ATOM 1447 C CA . LYS A 1 187 ? 20.418 0.582 -13.875 1.00 56.81 187 LYS A CA 1
ATOM 1448 C C . LYS A 1 187 ? 19.502 1.526 -13.093 1.00 56.81 187 LYS A C 1
ATOM 1450 O O . LYS A 1 187 ? 18.371 1.671 -13.533 1.00 56.81 187 LYS A O 1
ATOM 1455 N N . PHE A 1 188 ? 19.960 2.250 -12.070 1.00 57.88 188 PHE A N 1
ATOM 1456 C CA . PHE A 1 188 ? 19.088 3.136 -11.264 1.00 57.88 188 PHE A CA 1
ATOM 1457 C C . PHE A 1 188 ? 19.291 4.638 -11.495 1.00 57.88 188 PHE A C 1
ATOM 1459 O O . PHE A 1 188 ? 18.637 5.467 -10.860 1.00 57.88 188 PHE A O 1
ATOM 1466 N N . THR A 1 189 ? 20.154 4.989 -12.448 1.00 61.16 189 THR A N 1
ATOM 1467 C CA . THR A 1 189 ? 20.482 6.375 -12.792 1.00 61.16 189 THR A CA 1
ATOM 1468 C C . THR A 1 189 ? 19.228 7.236 -13.008 1.00 61.16 189 THR A C 1
ATOM 1470 O O . THR A 1 189 ? 18.414 6.955 -13.889 1.00 61.16 189 THR A O 1
ATOM 1473 N N . GLY A 1 190 ? 19.076 8.281 -12.186 1.00 66.31 190 GLY A N 1
ATOM 1474 C CA . GLY A 1 190 ? 17.974 9.254 -12.240 1.00 66.31 190 GLY A CA 1
ATOM 1475 C C . GLY A 1 190 ? 16.874 9.092 -11.180 1.00 66.31 190 GLY A C 1
ATOM 1476 O O . GLY A 1 190 ? 16.160 10.056 -10.928 1.00 66.31 190 GLY A O 1
ATOM 1477 N N . PHE A 1 191 ? 16.764 7.934 -10.517 1.00 75.06 191 PHE A N 1
ATOM 1478 C CA . PHE A 1 191 ? 15.751 7.678 -9.471 1.00 75.06 191 PHE A CA 1
ATOM 1479 C C . PHE A 1 191 ? 16.357 7.262 -8.122 1.00 75.06 191 PHE A C 1
ATOM 1481 O O . PHE A 1 191 ? 15.655 6.778 -7.237 1.00 75.06 191 PHE A O 1
ATOM 1488 N N . GLU A 1 192 ? 17.659 7.473 -7.941 1.00 76.56 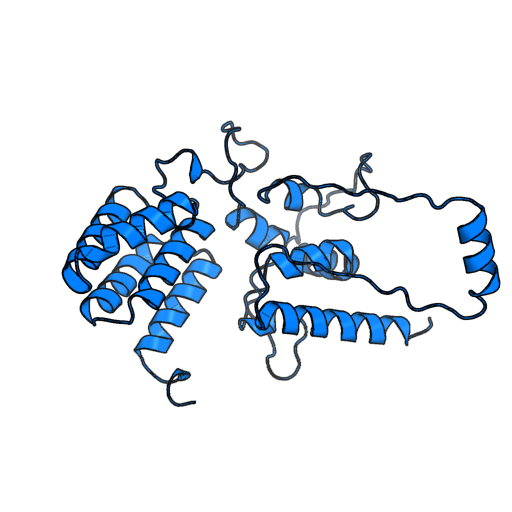192 GLU A N 1
ATOM 1489 C CA . GLU A 1 192 ? 18.406 7.074 -6.742 1.00 76.56 192 GLU A CA 1
ATOM 1490 C C . GLU A 1 192 ? 17.849 7.716 -5.465 1.00 76.56 192 GLU A C 1
ATOM 1492 O O . GLU A 1 192 ? 17.677 7.038 -4.455 1.00 76.56 192 GLU A O 1
ATOM 1497 N N . GLU A 1 193 ? 17.487 9.001 -5.523 1.00 78.12 193 GLU A N 1
ATOM 1498 C CA . GLU A 1 193 ? 16.870 9.702 -4.393 1.00 78.12 193 GLU A CA 1
ATOM 1499 C C . GLU A 1 193 ? 15.497 9.119 -4.037 1.00 78.12 193 GLU A C 1
ATOM 1501 O O . GLU A 1 193 ? 15.203 8.937 -2.860 1.00 78.12 193 GLU A O 1
ATOM 1506 N N . ALA A 1 194 ? 14.678 8.732 -5.023 1.00 81.50 194 ALA A N 1
ATOM 1507 C CA . ALA A 1 194 ? 13.406 8.053 -4.766 1.00 81.50 194 ALA A CA 1
ATOM 1508 C C . ALA A 1 194 ? 13.619 6.710 -4.058 1.00 81.50 194 ALA A C 1
ATOM 1510 O O . ALA A 1 194 ? 12.946 6.409 -3.077 1.00 81.50 194 ALA A O 1
ATOM 1511 N N . ILE A 1 195 ? 14.603 5.931 -4.499 1.00 84.06 195 ILE A N 1
ATOM 1512 C CA . ILE A 1 195 ? 14.850 4.590 -3.964 1.00 84.06 195 ILE A CA 1
ATOM 1513 C C . ILE A 1 195 ? 15.364 4.630 -2.521 1.00 84.06 195 ILE A C 1
ATOM 1515 O O . ILE A 1 195 ? 14.976 3.785 -1.718 1.00 84.06 195 ILE A O 1
ATOM 1519 N N . LYS A 1 196 ? 16.141 5.655 -2.145 1.00 85.38 196 LYS A N 1
ATOM 1520 C CA . LYS A 1 196 ? 16.575 5.862 -0.750 1.00 85.38 196 LYS A CA 1
ATOM 1521 C C . LYS A 1 196 ? 15.410 5.996 0.233 1.00 85.38 196 LYS A C 1
ATOM 1523 O O . LYS A 1 196 ? 15.586 5.701 1.407 1.00 85.38 196 LYS A O 1
ATOM 1528 N N . HIS A 1 197 ? 14.232 6.417 -0.228 1.00 85.19 197 HIS A N 1
ATOM 1529 C CA . HIS A 1 197 ? 13.036 6.596 0.602 1.00 85.19 197 HIS A CA 1
ATOM 1530 C C . HIS A 1 197 ? 12.182 5.324 0.728 1.00 85.19 197 HIS A C 1
ATOM 1532 O O . HIS A 1 197 ? 11.050 5.376 1.219 1.00 85.19 197 HIS A O 1
ATOM 1538 N N . ILE A 1 198 ? 12.700 4.178 0.286 1.00 88.00 198 ILE A N 1
ATOM 1539 C CA . ILE A 1 198 ? 12.028 2.882 0.339 1.00 88.00 198 ILE A CA 1
ATOM 1540 C C . ILE A 1 198 ? 12.686 2.028 1.408 1.00 88.00 198 ILE A C 1
ATOM 1542 O O . ILE A 1 198 ? 13.901 2.026 1.574 1.00 88.00 198 ILE A O 1
ATOM 1546 N N . ARG A 1 199 ? 11.866 1.285 2.150 1.00 87.00 199 ARG A N 1
ATOM 1547 C CA . ARG A 1 199 ? 12.366 0.341 3.143 1.00 87.00 199 ARG A CA 1
ATOM 1548 C C . ARG A 1 199 ? 13.204 -0.754 2.479 1.00 87.00 199 ARG A C 1
ATOM 1550 O O . ARG A 1 199 ? 12.698 -1.479 1.627 1.00 87.00 199 ARG A O 1
ATOM 1557 N N . GLY A 1 200 ? 14.408 -0.961 3.005 1.00 86.38 200 GLY A N 1
ATOM 1558 C CA . GLY A 1 200 ? 15.287 -2.071 2.642 1.00 86.38 200 GLY A CA 1
ATOM 1559 C C . GLY A 1 200 ? 16.575 -1.606 1.975 1.00 86.38 200 GLY A C 1
ATOM 1560 O O . GLY A 1 200 ? 16.782 -0.418 1.741 1.00 86.38 200 GLY A O 1
ATOM 1561 N N . GLU A 1 201 ? 17.453 -2.560 1.696 1.00 84.88 201 GLU A N 1
ATOM 1562 C CA . GLU A 1 201 ? 18.698 -2.301 0.978 1.00 84.88 201 GLU A CA 1
ATOM 1563 C C . GLU A 1 201 ? 18.478 -2.396 -0.532 1.00 84.88 201 GLU A C 1
ATOM 1565 O O . GLU A 1 201 ? 17.691 -3.211 -1.017 1.00 84.88 201 GLU A O 1
ATOM 1570 N N . THR A 1 202 ? 19.194 -1.560 -1.281 1.00 86.00 202 THR A N 1
ATOM 1571 C CA . THR A 1 202 ? 19.214 -1.594 -2.747 1.00 86.00 202 THR A CA 1
ATOM 1572 C C . THR A 1 202 ? 20.576 -2.084 -3.206 1.00 86.00 202 THR A C 1
ATOM 1574 O O . THR A 1 202 ? 21.595 -1.535 -2.795 1.00 86.00 202 THR A O 1
ATOM 1577 N N . PHE A 1 203 ? 20.596 -3.088 -4.077 1.00 85.75 203 PHE A N 1
ATOM 1578 C CA . PHE A 1 203 ? 21.821 -3.662 -4.628 1.00 85.75 203 PHE A CA 1
ATOM 1579 C C . PHE A 1 203 ? 21.662 -3.951 -6.129 1.00 85.75 203 PHE A C 1
ATOM 1581 O O . PHE A 1 203 ? 20.553 -4.170 -6.620 1.00 85.75 203 PHE A O 1
ATOM 1588 N N . ASP A 1 204 ? 22.773 -3.946 -6.866 1.00 84.88 204 ASP A N 1
ATOM 1589 C CA . ASP A 1 204 ? 22.851 -4.364 -8.274 1.00 84.88 204 ASP A CA 1
ATOM 1590 C C . ASP A 1 204 ? 24.139 -5.164 -8.461 1.00 84.88 204 ASP A C 1
ATOM 1592 O O . ASP A 1 204 ? 25.240 -4.616 -8.436 1.00 84.88 204 ASP A O 1
ATOM 1596 N N . GLU A 1 205 ? 23.985 -6.473 -8.630 1.00 85.94 205 GLU A N 1
ATOM 1597 C CA . GLU A 1 205 ? 25.098 -7.409 -8.744 1.00 85.94 205 GLU A CA 1
ATOM 1598 C C . GLU A 1 205 ? 25.267 -7.854 -10.197 1.00 85.94 205 GLU A C 1
ATOM 1600 O O . GLU A 1 205 ? 24.352 -8.405 -10.821 1.00 85.94 205 GLU A O 1
ATOM 1605 N N . ILE A 1 206 ? 26.462 -7.639 -10.752 1.00 85.25 206 ILE A N 1
ATOM 1606 C CA . ILE A 1 206 ? 26.800 -8.062 -12.114 1.00 85.25 206 ILE A CA 1
ATOM 1607 C C . ILE A 1 206 ? 27.530 -9.400 -12.045 1.00 85.25 206 ILE A C 1
ATOM 1609 O O . ILE A 1 206 ? 28.715 -9.474 -11.718 1.00 85.25 206 ILE A O 1
ATOM 1613 N N . GLN A 1 207 ? 26.833 -10.467 -12.425 1.00 83.31 207 GLN A N 1
ATOM 1614 C CA . GLN A 1 207 ? 27.435 -11.791 -12.543 1.00 83.31 207 GLN A CA 1
ATOM 1615 C C . GLN A 1 207 ? 28.285 -11.875 -13.820 1.00 83.31 207 GLN A C 1
ATOM 1617 O O . GLN A 1 207 ? 27.775 -11.750 -14.935 1.00 83.31 207 GLN A O 1
ATOM 1622 N N . LYS A 1 208 ? 29.594 -12.097 -13.664 1.00 81.31 208 LYS A N 1
ATOM 1623 C CA . LYS A 1 208 ? 30.515 -12.369 -14.777 1.00 81.31 208 LYS A CA 1
ATOM 1624 C C . LYS A 1 208 ? 30.567 -13.878 -15.031 1.00 81.31 208 LYS A C 1
ATOM 1626 O O . LYS A 1 208 ? 30.791 -14.651 -14.105 1.00 81.31 208 LYS A O 1
ATOM 1631 N N . PHE A 1 209 ? 30.365 -14.299 -16.278 1.00 68.25 209 PHE A N 1
ATOM 1632 C CA . PHE A 1 209 ? 30.426 -15.713 -16.666 1.00 68.25 209 PHE A CA 1
ATOM 1633 C C . PHE A 1 209 ? 31.876 -16.181 -16.871 1.00 68.25 209 PHE A C 1
ATOM 1635 O O . PHE A 1 209 ? 32.744 -15.392 -17.244 1.00 68.25 209 PHE A O 1
ATOM 1642 N N . SER A 1 210 ? 32.138 -17.478 -16.673 1.00 64.94 210 SER A N 1
ATOM 1643 C CA . SER A 1 210 ? 33.411 -18.096 -17.066 1.00 64.94 210 SER A CA 1
ATOM 1644 C C . SER A 1 210 ? 33.525 -18.181 -18.597 1.00 64.94 210 SER A C 1
ATOM 1646 O O . SER A 1 210 ? 32.517 -18.308 -19.300 1.00 64.94 210 SER A O 1
ATOM 1648 N N . SER A 1 211 ? 34.753 -18.121 -19.131 1.00 58.44 211 SER A N 1
ATOM 1649 C CA . SER A 1 211 ? 35.000 -17.956 -20.578 1.00 58.44 211 SER A CA 1
ATOM 1650 C C . SER A 1 211 ? 34.368 -19.042 -21.462 1.00 58.44 211 SER A C 1
ATOM 1652 O O . SER A 1 211 ? 34.024 -18.771 -22.608 1.00 58.44 211 SER A O 1
ATOM 1654 N N . LYS A 1 212 ? 34.133 -20.248 -20.925 1.00 62.44 212 LYS A N 1
ATOM 1655 C CA . LYS A 1 212 ? 33.516 -21.368 -21.656 1.00 62.44 212 LYS A CA 1
ATOM 1656 C C . LYS A 1 212 ? 32.031 -21.148 -21.979 1.00 62.44 212 LYS A C 1
ATOM 1658 O O . LYS A 1 212 ? 31.557 -21.648 -22.992 1.00 62.44 212 LYS A O 1
ATOM 1663 N N . VAL A 1 213 ? 31.300 -20.395 -21.152 1.00 61.72 213 VAL A N 1
ATOM 1664 C CA . VAL A 1 213 ? 29.866 -20.102 -21.364 1.00 61.72 213 VAL A CA 1
ATOM 1665 C C . VAL A 1 213 ? 29.674 -18.875 -22.263 1.00 61.72 213 VAL A C 1
ATOM 1667 O O . VAL A 1 213 ? 28.702 -18.806 -23.011 1.00 61.72 213 VAL A O 1
ATOM 1670 N N . ALA A 1 214 ? 30.618 -17.930 -22.237 1.00 60.94 214 ALA A N 1
ATOM 1671 C CA . ALA A 1 214 ? 30.622 -16.778 -23.141 1.00 60.94 214 ALA A CA 1
ATOM 1672 C C . ALA A 1 214 ? 30.767 -17.211 -24.612 1.00 60.94 214 ALA A C 1
ATOM 1674 O O . ALA A 1 214 ? 29.987 -16.779 -25.455 1.00 60.94 214 ALA A O 1
ATOM 1675 N N . LEU A 1 215 ? 31.677 -18.155 -24.876 1.00 61.72 215 LEU A N 1
ATOM 1676 C CA . LEU A 1 215 ? 31.916 -18.737 -26.201 1.00 61.72 215 LEU A CA 1
ATOM 1677 C C . LEU A 1 215 ? 30.702 -19.529 -26.723 1.00 61.72 215 LEU A C 1
ATOM 1679 O O . LEU A 1 215 ? 30.369 -19.456 -27.901 1.00 61.72 215 LEU A O 1
ATOM 1683 N N . ALA A 1 216 ? 29.992 -20.235 -25.833 1.00 62.44 216 ALA A N 1
ATOM 1684 C CA . ALA A 1 216 ? 28.745 -20.914 -26.182 1.00 62.44 216 ALA A CA 1
ATOM 1685 C C . ALA A 1 216 ? 27.633 -19.917 -26.557 1.00 62.44 216 ALA A C 1
ATOM 1687 O O . ALA A 1 216 ? 26.917 -20.151 -27.522 1.00 62.44 216 ALA A O 1
ATOM 1688 N N . ARG A 1 217 ? 27.502 -18.784 -25.847 1.00 62.72 217 ARG A N 1
ATOM 1689 C CA . ARG A 1 217 ? 26.520 -17.742 -26.203 1.00 62.72 217 ARG A CA 1
ATOM 1690 C C . ARG A 1 217 ? 26.830 -17.099 -27.551 1.00 62.72 217 ARG A C 1
ATOM 1692 O O . ARG A 1 217 ? 25.916 -16.990 -28.355 1.00 62.72 217 ARG A O 1
ATOM 1699 N N . GLU A 1 218 ? 28.088 -16.759 -27.830 1.00 60.22 218 GLU A N 1
ATOM 1700 C CA . GLU A 1 218 ? 28.488 -16.190 -29.130 1.00 60.22 218 GLU A CA 1
ATOM 1701 C C . GLU A 1 218 ? 28.178 -17.122 -30.314 1.00 60.22 218 GLU A C 1
ATOM 1703 O O . GLU A 1 218 ? 27.819 -16.642 -31.387 1.00 60.22 218 GLU A O 1
ATOM 1708 N N . MET A 1 219 ? 28.243 -18.446 -30.119 1.00 59.31 219 MET A N 1
ATOM 1709 C CA . MET A 1 219 ? 27.880 -19.432 -31.149 1.00 59.31 219 MET A CA 1
ATOM 1710 C C . MET A 1 219 ? 26.366 -19.559 -31.394 1.00 59.31 219 MET A C 1
ATOM 1712 O O . MET A 1 219 ? 25.975 -19.965 -32.486 1.00 59.31 219 MET A O 1
ATOM 1716 N N . PHE A 1 220 ? 25.512 -19.218 -30.421 1.00 59.25 220 PHE A N 1
ATOM 1717 C CA . PHE A 1 220 ? 24.047 -19.277 -30.559 1.00 59.25 220 PHE A CA 1
ATOM 1718 C C . PHE A 1 220 ? 23.399 -17.913 -30.878 1.00 59.25 220 PHE A C 1
ATOM 1720 O O . PHE A 1 220 ? 22.272 -17.871 -31.372 1.00 59.25 220 PHE A O 1
ATOM 1727 N N . THR A 1 221 ? 24.097 -16.790 -30.674 1.00 58.03 221 THR A N 1
ATOM 1728 C CA . THR A 1 221 ? 23.580 -15.435 -30.937 1.00 58.03 221 THR A CA 1
ATOM 1729 C C . THR A 1 221 ? 23.755 -15.015 -32.401 1.00 58.03 221 THR A C 1
ATOM 1731 O O . THR A 1 221 ? 24.506 -14.093 -32.706 1.00 58.03 221 THR A O 1
ATOM 1734 N N . SER A 1 222 ? 23.076 -15.685 -33.335 1.00 52.03 222 SER A N 1
ATOM 1735 C CA . SER A 1 222 ? 23.016 -15.259 -34.752 1.00 52.03 222 SER A CA 1
ATOM 1736 C C . SER A 1 222 ? 21.742 -14.479 -35.103 1.00 52.03 222 SER A C 1
ATOM 1738 O O . SER A 1 222 ? 21.620 -13.963 -36.208 1.00 52.03 222 SER A O 1
ATOM 1740 N N . ASN A 1 223 ? 20.799 -14.362 -34.168 1.00 55.47 223 ASN A N 1
ATOM 1741 C CA . ASN A 1 223 ? 19.589 -13.554 -34.298 1.00 55.47 223 ASN A CA 1
ATOM 1742 C C . ASN A 1 223 ? 19.488 -12.612 -33.099 1.00 55.47 223 ASN A C 1
ATOM 1744 O O . ASN A 1 223 ? 19.931 -12.962 -32.009 1.00 55.47 223 ASN A O 1
ATOM 1748 N N . VAL A 1 224 ? 18.918 -11.421 -33.299 1.00 60.31 224 VAL A N 1
ATOM 1749 C CA . VAL A 1 224 ? 18.682 -10.416 -32.249 1.00 60.31 224 VAL A CA 1
ATOM 1750 C C . VAL A 1 224 ? 17.848 -11.051 -31.128 1.00 60.31 224 VAL A C 1
ATOM 1752 O O . VAL A 1 224 ? 16.622 -11.113 -31.203 1.00 60.31 224 VAL A O 1
ATOM 1755 N N . GLU A 1 225 ? 18.515 -11.600 -30.111 1.00 60.88 225 GLU A N 1
ATOM 1756 C CA . GLU A 1 225 ? 17.848 -12.334 -29.041 1.00 60.88 225 GLU A CA 1
ATOM 1757 C C . GLU A 1 225 ? 17.050 -11.362 -28.174 1.00 60.88 225 GLU A C 1
ATOM 1759 O O . GLU A 1 225 ? 17.590 -10.439 -27.553 1.00 60.88 225 GLU A O 1
ATOM 1764 N N . LYS A 1 226 ? 15.739 -11.604 -28.095 1.00 68.06 226 LYS A N 1
ATOM 1765 C CA . LYS A 1 226 ? 14.878 -10.973 -27.097 1.00 68.06 226 LYS A CA 1
ATOM 1766 C C . LYS A 1 226 ? 15.413 -11.330 -25.712 1.00 68.06 226 LYS A C 1
ATOM 1768 O O . LYS A 1 226 ? 15.395 -12.491 -25.307 1.00 68.06 226 LYS A O 1
ATOM 1773 N N . LYS A 1 227 ? 15.889 -10.330 -24.972 1.00 73.56 227 LYS A N 1
ATOM 1774 C CA . LYS A 1 227 ? 16.336 -10.517 -23.589 1.00 73.56 227 LYS A CA 1
ATOM 1775 C C . LYS A 1 227 ? 15.118 -10.741 -22.695 1.00 73.56 227 LYS A C 1
ATOM 1777 O O . LYS A 1 227 ? 14.214 -9.911 -22.666 1.00 73.56 227 LYS A O 1
ATOM 1782 N N . VAL A 1 228 ? 15.114 -11.843 -21.948 1.00 84.25 228 VAL A N 1
ATOM 1783 C CA . VAL A 1 228 ? 14.077 -12.144 -20.951 1.00 84.25 228 VAL A CA 1
ATOM 1784 C C . VAL A 1 228 ? 14.490 -11.559 -19.602 1.00 84.25 228 VAL A C 1
ATOM 1786 O O . VAL A 1 228 ? 15.603 -11.798 -19.132 1.00 84.25 228 VAL A O 1
ATOM 1789 N N . VAL A 1 229 ? 13.591 -10.797 -18.978 1.00 88.06 229 VAL A N 1
ATOM 1790 C CA . VAL A 1 229 ? 13.776 -10.237 -17.633 1.00 88.06 229 VAL A CA 1
ATOM 1791 C C . VAL A 1 229 ? 12.918 -11.025 -16.652 1.00 88.06 229 VAL A C 1
ATOM 1793 O O . VAL A 1 229 ? 11.700 -11.087 -16.799 1.00 88.06 229 VAL A O 1
ATOM 1796 N N . PHE A 1 230 ? 13.552 -11.605 -15.636 1.00 92.12 230 PHE A N 1
ATOM 1797 C CA . PHE A 1 230 ? 12.849 -12.249 -14.532 1.00 92.12 230 PHE A CA 1
ATOM 1798 C C . PHE A 1 230 ? 12.567 -11.222 -13.438 1.00 92.12 230 PHE A C 1
ATOM 1800 O O . PHE A 1 230 ? 13.490 -10.634 -12.878 1.00 92.12 230 PHE A O 1
ATOM 1807 N N . VAL A 1 231 ? 11.288 -11.023 -13.132 1.00 93.31 231 VAL A N 1
ATOM 1808 C CA . VAL A 1 231 ? 10.829 -10.203 -12.007 1.00 93.31 231 VAL A CA 1
ATOM 1809 C C . VAL A 1 231 ? 10.323 -11.147 -10.922 1.00 93.31 231 VAL A C 1
ATOM 1811 O O . VAL A 1 231 ? 9.403 -11.926 -11.166 1.00 93.31 231 VAL A O 1
ATOM 1814 N N . VAL A 1 232 ? 10.922 -11.090 -9.732 1.00 94.94 232 VAL A N 1
ATOM 1815 C CA . VAL A 1 232 ? 10.613 -11.998 -8.618 1.00 94.94 232 VAL A CA 1
ATOM 1816 C C . VAL A 1 232 ? 10.111 -11.192 -7.423 1.00 94.94 232 VAL A C 1
ATOM 1818 O O . VAL A 1 232 ? 10.797 -10.288 -6.955 1.00 94.94 232 VAL A O 1
ATOM 1821 N N . PHE A 1 233 ? 8.925 -11.540 -6.921 1.00 95.00 233 PHE A N 1
ATOM 1822 C CA . PHE A 1 233 ? 8.336 -10.962 -5.713 1.00 95.00 233 PHE A CA 1
ATOM 1823 C C . PHE A 1 233 ? 8.475 -11.946 -4.549 1.00 95.00 233 PHE A C 1
ATOM 1825 O O . PHE A 1 233 ? 7.939 -13.054 -4.597 1.00 95.00 233 PHE A O 1
ATOM 1832 N N . LEU A 1 234 ? 9.181 -11.543 -3.493 1.00 94.75 234 LEU A N 1
ATOM 1833 C CA . LEU A 1 234 ? 9.319 -12.324 -2.263 1.00 94.75 234 LEU A CA 1
ATOM 1834 C C . LEU A 1 234 ? 8.259 -11.870 -1.254 1.00 94.75 234 LEU A C 1
ATOM 1836 O O . LEU A 1 234 ? 8.231 -10.705 -0.873 1.00 94.75 234 LEU A O 1
ATOM 1840 N N . GLY A 1 235 ? 7.394 -12.790 -0.820 1.00 92.88 235 GLY A N 1
ATOM 1841 C CA . GLY A 1 235 ? 6.290 -12.483 0.103 1.00 92.88 235 GLY A CA 1
ATOM 1842 C C . GLY A 1 235 ? 4.921 -12.298 -0.561 1.00 92.88 235 GLY A C 1
ATOM 1843 O O . GLY A 1 235 ? 3.946 -12.040 0.137 1.00 92.88 235 GLY A O 1
ATOM 1844 N N . GLY A 1 236 ? 4.830 -12.496 -1.879 1.00 95.38 236 GLY A N 1
ATOM 1845 C CA . GLY A 1 236 ? 3.571 -12.505 -2.627 1.00 95.38 236 GLY A CA 1
ATOM 1846 C C . GLY A 1 236 ? 3.453 -11.371 -3.643 1.00 95.38 236 GLY A C 1
ATOM 1847 O O . GLY A 1 236 ? 4.175 -10.381 -3.588 1.00 95.38 236 GLY A O 1
ATOM 1848 N N . ILE A 1 237 ? 2.536 -11.552 -4.590 1.00 96.88 237 ILE A N 1
ATOM 1849 C CA . ILE A 1 237 ? 2.192 -10.588 -5.638 1.00 96.88 237 ILE A CA 1
ATOM 1850 C C . ILE A 1 237 ? 0.675 -10.599 -5.832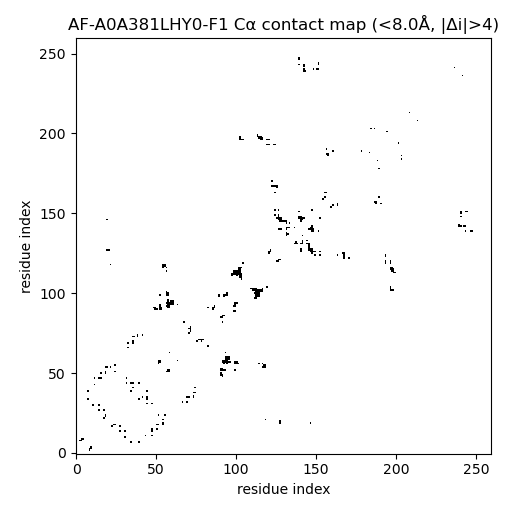 1.00 96.88 237 ILE A C 1
ATOM 1852 O O . ILE A 1 237 ? 0.028 -11.643 -5.718 1.00 96.88 237 ILE A O 1
ATOM 1856 N N . THR A 1 238 ? 0.097 -9.440 -6.117 1.00 97.12 238 THR A N 1
ATOM 1857 C CA . THR A 1 238 ? -1.334 -9.277 -6.382 1.00 97.12 238 THR A CA 1
ATOM 1858 C C . THR A 1 238 ? -1.658 -9.423 -7.869 1.00 97.12 238 THR A C 1
ATOM 1860 O O . THR A 1 238 ? -0.826 -9.185 -8.746 1.00 97.12 238 THR A O 1
ATOM 1863 N N . TYR A 1 239 ? -2.912 -9.759 -8.188 1.00 97.69 239 TYR A N 1
ATOM 1864 C CA . TYR A 1 239 ? -3.369 -9.799 -9.583 1.00 97.69 239 TYR A CA 1
ATOM 1865 C C . TYR A 1 239 ? -3.282 -8.434 -10.281 1.00 97.69 239 TYR A C 1
ATOM 1867 O O . TYR A 1 239 ? -2.995 -8.394 -11.476 1.00 97.69 239 TYR A O 1
ATOM 1875 N N . ALA A 1 240 ? -3.471 -7.334 -9.544 1.00 95.81 240 ALA A N 1
ATOM 1876 C CA . ALA A 1 240 ? -3.304 -5.978 -10.065 1.00 95.81 240 ALA A CA 1
ATOM 1877 C C . ALA A 1 240 ? -1.850 -5.717 -10.494 1.00 95.81 240 ALA A C 1
ATOM 1879 O O . ALA A 1 240 ? -1.606 -5.238 -11.599 1.00 95.81 240 ALA A O 1
ATOM 1880 N N . GLU A 1 241 ? -0.870 -6.116 -9.677 1.00 96.44 241 GLU A N 1
ATOM 1881 C CA . GLU A 1 241 ? 0.550 -6.008 -10.036 1.00 96.44 241 GLU A CA 1
ATOM 1882 C C . GLU A 1 241 ? 0.898 -6.889 -11.242 1.00 96.44 241 GLU A C 1
ATOM 1884 O O . GLU A 1 241 ? 1.596 -6.438 -12.149 1.00 96.44 241 GLU A O 1
ATOM 1889 N N . ILE A 1 242 ? 0.361 -8.112 -11.318 1.00 96.56 242 ILE A N 1
ATOM 1890 C CA . ILE A 1 242 ? 0.536 -8.984 -12.492 1.00 96.56 242 ILE A CA 1
ATOM 1891 C C . ILE A 1 242 ? -0.036 -8.324 -13.756 1.00 96.56 242 ILE A C 1
ATOM 1893 O O . ILE A 1 242 ? 0.605 -8.354 -14.809 1.00 96.56 242 ILE A O 1
ATOM 1897 N N . ALA A 1 243 ? -1.233 -7.737 -13.681 1.00 95.88 243 ALA A N 1
ATOM 1898 C CA . ALA A 1 243 ? -1.864 -7.053 -14.808 1.00 95.88 243 ALA A CA 1
ATOM 1899 C C . ALA A 1 243 ? -1.043 -5.837 -15.269 1.00 95.88 243 ALA A C 1
ATOM 1901 O O . ALA A 1 243 ? -0.825 -5.657 -16.470 1.00 9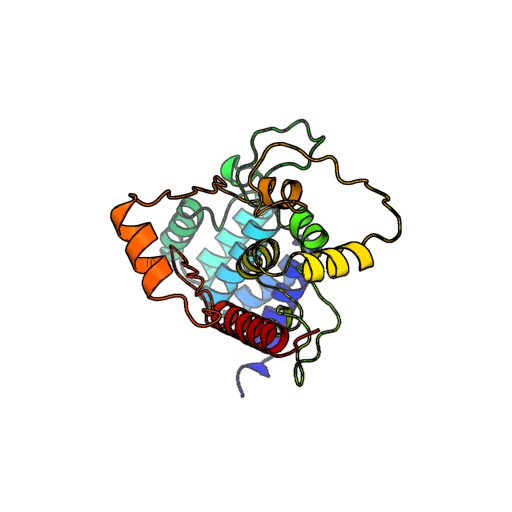5.88 243 ALA A O 1
ATOM 1902 N N . ALA A 1 244 ? -0.514 -5.058 -14.326 1.00 95.06 244 ALA A N 1
ATOM 1903 C CA . ALA A 1 244 ? 0.355 -3.925 -14.615 1.00 95.06 244 ALA A CA 1
ATOM 1904 C C . ALA A 1 244 ? 1.700 -4.359 -15.235 1.00 95.06 244 ALA A C 1
ATOM 1906 O O . ALA A 1 244 ? 2.171 -3.742 -16.189 1.00 95.06 244 ALA A O 1
ATOM 1907 N N . LEU A 1 245 ? 2.295 -5.466 -14.778 1.00 94.75 245 LEU A N 1
ATOM 1908 C CA . LEU A 1 245 ? 3.510 -6.020 -15.389 1.00 94.75 245 LEU A CA 1
ATOM 1909 C C . LEU A 1 245 ? 3.260 -6.524 -16.810 1.00 94.75 245 LEU A C 1
ATOM 1911 O O . LEU A 1 245 ? 4.041 -6.233 -17.711 1.00 94.75 245 LEU A O 1
ATOM 1915 N N . ARG A 1 246 ? 2.142 -7.220 -17.042 1.00 94.06 246 ARG A N 1
ATOM 1916 C CA . ARG A 1 246 ? 1.737 -7.650 -18.391 1.00 94.06 246 ARG A CA 1
ATOM 1917 C C . ARG A 1 246 ? 1.527 -6.462 -19.326 1.00 94.06 246 ARG A C 1
ATOM 1919 O O . ARG A 1 246 ? 1.891 -6.543 -20.498 1.00 94.06 246 ARG A O 1
ATOM 1926 N N . PHE A 1 247 ? 0.970 -5.366 -18.815 1.00 92.88 247 PHE A N 1
ATOM 1927 C CA . PHE A 1 247 ? 0.835 -4.117 -19.558 1.00 92.88 247 PHE A CA 1
ATOM 1928 C C . PHE A 1 247 ? 2.202 -3.547 -19.973 1.00 92.88 247 PHE A C 1
ATOM 1930 O O . PHE A 1 247 ? 2.403 -3.240 -21.148 1.00 92.88 247 PHE A O 1
ATOM 1937 N N . ILE A 1 248 ? 3.171 -3.498 -19.051 1.00 91.44 248 ILE A N 1
ATOM 1938 C CA . ILE A 1 248 ? 4.549 -3.075 -19.355 1.00 91.44 248 ILE A CA 1
ATOM 1939 C C . ILE A 1 248 ? 5.181 -3.987 -20.413 1.00 91.44 248 ILE A C 1
ATOM 1941 O O . ILE A 1 248 ? 5.738 -3.486 -21.388 1.00 91.44 248 ILE A O 1
ATOM 1945 N N . CYS A 1 249 ? 5.057 -5.311 -20.270 1.00 90.44 249 CYS A N 1
ATOM 1946 C CA . CYS A 1 249 ? 5.607 -6.271 -21.231 1.00 90.44 249 CYS A CA 1
ATOM 1947 C C . CYS A 1 249 ? 5.099 -6.015 -22.658 1.00 90.44 249 CYS A C 1
ATOM 1949 O O . CYS A 1 249 ? 5.905 -5.946 -23.583 1.00 90.44 249 CYS A O 1
ATOM 1951 N N . ARG A 1 250 ? 3.790 -5.790 -22.841 1.00 89.50 250 ARG A N 1
ATOM 1952 C CA . ARG A 1 250 ? 3.205 -5.482 -24.161 1.00 89.50 250 ARG A CA 1
ATOM 1953 C C . ARG A 1 250 ? 3.758 -4.189 -24.766 1.00 89.50 250 ARG A C 1
ATOM 1955 O O . ARG A 1 250 ? 4.005 -4.125 -25.974 1.00 89.50 250 ARG A O 1
ATOM 1962 N N . LYS A 1 251 ? 3.966 -3.154 -23.943 1.00 85.69 251 LYS A N 1
ATOM 1963 C CA . LYS A 1 251 ? 4.563 -1.888 -24.399 1.00 85.69 251 LYS A CA 1
ATOM 1964 C C . LYS A 1 251 ? 6.021 -2.065 -24.822 1.00 85.69 251 LYS A C 1
ATOM 1966 O O . LYS A 1 251 ? 6.415 -1.526 -25.855 1.00 85.69 251 LYS A O 1
ATOM 1971 N N . GLU A 1 252 ? 6.798 -2.846 -24.077 1.00 83.38 252 GLU A N 1
ATOM 1972 C CA . GLU A 1 252 ? 8.192 -3.138 -24.430 1.00 83.38 252 GLU A CA 1
ATOM 1973 C C . GLU A 1 252 ? 8.307 -3.977 -25.711 1.00 83.38 252 GLU A C 1
ATOM 1975 O O . GLU A 1 252 ? 9.144 -3.678 -26.562 1.00 83.38 252 GLU A O 1
ATOM 1980 N N . GLU A 1 253 ? 7.427 -4.961 -25.914 1.00 82.19 253 GLU A N 1
ATOM 1981 C CA . GLU A 1 253 ? 7.357 -5.725 -27.169 1.00 82.19 253 GLU A CA 1
ATOM 1982 C C . GLU A 1 253 ? 7.045 -4.822 -28.370 1.00 82.19 253 GLU A C 1
ATOM 1984 O O . GLU A 1 253 ? 7.729 -4.879 -29.394 1.00 82.19 253 GLU A O 1
ATOM 1989 N N . SER A 1 254 ? 6.059 -3.933 -28.224 1.00 76.12 254 SER A N 1
ATOM 1990 C CA . SER A 1 254 ? 5.656 -2.986 -29.275 1.00 76.12 254 SER A CA 1
ATOM 1991 C C . SER A 1 254 ? 6.771 -2.000 -29.631 1.00 76.12 254 SER A C 1
ATOM 1993 O O . SER A 1 254 ? 6.905 -1.595 -30.785 1.00 76.12 254 SER A O 1
ATOM 1995 N N . LYS A 1 255 ? 7.587 -1.611 -28.646 1.00 69.69 255 LYS A N 1
ATOM 1996 C CA . LYS A 1 255 ? 8.743 -0.731 -28.839 1.00 69.69 255 LYS A CA 1
ATOM 1997 C C . LYS A 1 255 ? 9.889 -1.440 -29.562 1.00 69.69 255 LYS A C 1
ATOM 1999 O O . LYS A 1 255 ? 10.534 -0.824 -30.400 1.00 69.69 255 LYS A O 1
ATOM 2004 N N . GLN A 1 256 ? 10.114 -2.724 -29.282 1.00 61.22 256 GLN A N 1
ATOM 2005 C CA . GLN A 1 256 ? 11.121 -3.537 -29.977 1.00 61.22 256 GLN A CA 1
ATOM 2006 C C . GLN A 1 256 ? 10.742 -3.841 -31.436 1.00 61.22 256 GLN A C 1
ATOM 2008 O O . GLN A 1 256 ? 11.628 -4.048 -32.258 1.00 61.22 256 GLN A O 1
ATOM 2013 N N . MET A 1 257 ? 9.446 -3.855 -31.771 1.00 57.19 257 MET A N 1
ATOM 2014 C CA . MET A 1 257 ? 8.955 -4.091 -33.138 1.00 57.19 257 MET A CA 1
ATOM 2015 C C . MET A 1 257 ? 8.946 -2.854 -34.047 1.00 57.19 257 MET A C 1
ATOM 2017 O O . MET A 1 257 ? 8.702 -3.007 -35.241 1.00 57.19 257 MET A O 1
ATOM 2021 N N . ARG A 1 258 ? 9.196 -1.643 -33.530 1.00 48.28 258 ARG A N 1
ATOM 2022 C CA . ARG A 1 258 ? 9.396 -0.444 -34.360 1.00 48.28 258 ARG A CA 1
ATOM 2023 C C . ARG A 1 258 ? 10.900 -0.244 -34.584 1.00 48.28 258 ARG A C 1
ATOM 2025 O O . ARG A 1 258 ? 11.533 0.380 -33.731 1.00 48.28 258 ARG A O 1
ATOM 2032 N N . PRO A 1 259 ? 11.500 -0.774 -35.668 1.00 44.81 259 PRO A N 1
ATOM 2033 C CA . PRO A 1 259 ? 12.831 -0.333 -36.054 1.00 44.81 259 PRO A CA 1
ATOM 2034 C C . PRO A 1 259 ? 12.754 1.158 -36.411 1.00 44.81 259 PRO A C 1
ATOM 2036 O O . PRO A 1 259 ? 11.783 1.597 -37.031 1.00 44.81 259 PRO A O 1
ATOM 2039 N N . GLN A 1 260 ? 13.737 1.924 -35.932 1.00 38.09 260 GLN A N 1
ATOM 2040 C CA . GLN A 1 260 ? 13.987 3.289 -36.399 1.00 38.09 260 GLN A CA 1
ATOM 2041 C C . GLN A 1 260 ? 14.369 3.287 -37.877 1.00 38.09 260 GLN A C 1
ATOM 2043 O O . GLN A 1 260 ? 15.037 2.314 -38.298 1.00 38.09 260 GLN A O 1
#

Nearest PDB structures (foldseek):
  5bv0-assembly1_A  TM=9.552E-01  e=1.105E-19  Thermochaetoides thermophila DSM 1495
  5bv1-assembly2_C  TM=9.533E-01  e=3.512E-19  Thermochaetoides thermophila DSM 1495
  5buz-assembly2_D  TM=9.377E-01  e=2.125E-19  Thermochaetoides thermophila DSM 1495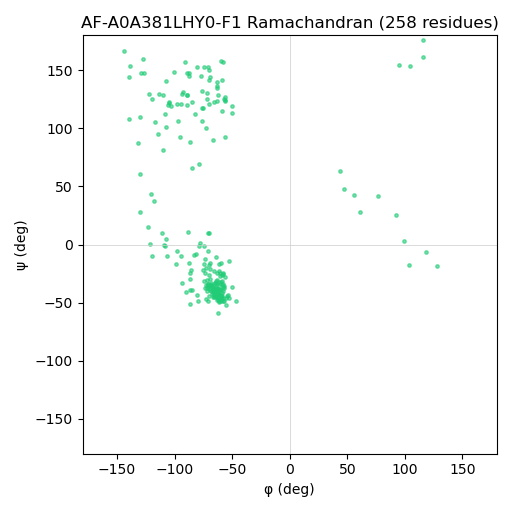
  5bv1-assembly1_A  TM=9.563E-01  e=3.884E-19  Thermochaetoides thermophila DSM 1495
  4jc8-assembly2_B  TM=9.660E-01  e=7.849E-19  Thermochaetoides thermophila DSM 1495

Foldseek 3Di:
DVVCPDPLNVLLLVLLVCLLVPHDNVVNLVSLLVCLVVVPPPVSSLVSQLSNLQAVLADAPVSLVVSVVSCCVRVHVVCVVVVVVCVVVVSHDHSPDLSSAFCDAPPDPDRRHQGQHSVVLCLLQVQFDQDADLVDGPALCNLSNGGRPPLLSVVCLQVVVVVSVVVNVVSPVDDDDDQDDDPDDPRNRPCVSNVSRHHDDDDDDDDDDDPVVVVVVVVVPPDPDDDDDDDDDDPDDDPSSVVSVVVVVVVVVVVVPDDD

Organism: NCBI:txid1268274

Solvent-accessible surface area (backbone atoms only — not comparable to full-atom values): 15686 Å² total; per-residue (Å²): 122,72,66,80,71,34,70,68,45,49,53,54,48,51,51,52,50,41,53,72,75,60,51,68,66,78,76,46,47,65,60,52,50,50,40,53,75,70,64,51,62,65,70,57,57,52,49,52,51,26,49,48,12,55,53,63,29,19,34,55,59,67,62,47,53,51,51,52,51,51,47,33,71,69,77,34,67,75,49,58,58,55,53,52,51,34,37,75,70,66,37,41,38,39,42,85,38,71,82,19,30,34,28,59,62,96,89,58,95,58,91,70,30,63,29,43,26,45,72,60,40,36,63,66,64,51,27,63,40,92,84,61,46,80,89,68,63,85,56,59,20,44,68,56,77,17,41,30,56,65,74,57,50,56,50,34,50,56,76,37,44,71,60,53,51,52,61,39,43,73,78,43,88,80,72,93,73,80,88,79,92,66,101,64,59,88,61,45,76,94,47,57,75,60,55,70,30,40,59,74,88,88,86,84,84,85,84,80,77,60,74,75,58,54,56,54,48,65,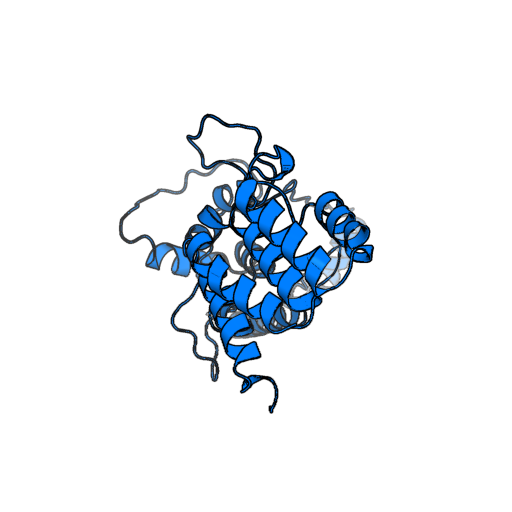74,66,59,85,57,93,72,82,82,84,81,88,84,84,69,86,93,64,82,53,72,51,56,52,52,35,49,54,52,51,52,55,52,54,52,57,54,70,70,55,77,129

InterPro domains:
  IPR001619 Sec1-like protein [PF00995] (1-254)
  IPR001619 Sec1-like protein [PTHR11679] (1-251)
  IPR027482 Sec1-like, domain 2 [G3DSA:3.40.50.1910] (106-258)
  IPR036045 Sec1-like superfamily [SSF56815] (1-252)
  IPR043155 Vacuolar protein sorting-associated protein 33, domain 3b [G3DSA:1.25.40.850] (7-104)

pLDDT: mean 82.06, std 16.4, range [35.03, 97.69]

Mean predicted aligned error: 9.48 Å

Radius of gyration: 21.93 Å; Cα contacts (8 Å, |Δi|>4): 244; chains: 1; bounding box: 59×46×59 Å

Sequence (260 aa):
MKHTQTEEFTKILEIQQNLAAGCDPSTQHESIEELISKNAPLSQVLRLLCLESCISGGIKSRDLEEFKKMILHAYGYQHILTLSALEKAQLLLSRSSPLAVMIPMSGSNSSVGTKTNYTYLRKALRLIVDEVNESDPDDVAYVYSGYAPLSVRLIQSILQKQYLSSLARESSINDTVTPKLGTMPQKFTGFEEAIKHIRGETFDEIQKFSSKVALAREMFTSNVEKKVVFVVFLGGITYAEIAALRFICRKEESKQMRPQ